Protein AF-A0AA40I912-F1 (afdb_monomer_lite)

InterPro domains:
  IPR032053 Small ribosomal subunit protein mS34 [PF16053] (61-210)
  IPR032053 Small ribosomal subunit protein mS34 [PTHR28589] (1-107)

pLDDT: mean 79.69, std 16.32, range [32.69, 94.44]

Sequence (242 aa):
MARKKVRPRLIAELARRVRAIRERRERPRDSQLYALDYETLTRPYSGRRLPMRAWADVRRESRLLQLLSRLPFFGLGRLVTRKSWLWQHDEPCYWRLTRVRPDYTAQVRVPVLTFPLPSSQGSTVSLTRGVNLDHGRAWGILTFKGKTESEAREIEHPMHHDWRLVPKHEEEAFTAFTPTPEDTLRSVPYPPLLRAMILAERQKNGDTSTEEPMLSLERVPIEPWDYPEKQEAKKRAKGTPV

Secondary structure (DSSP, 8-state):
----PPPP-HHHHHHHHHHHHHHHHSPPPHHHHT---TTT-EETTTTEEPPGGGHHHHHHSB-HHHHHTTSGGGGTT-EEEEHHHHHH-SS--EEEEEEEEE-GGG--------PPPPPS---------------EEEEEEEEETTEE-SS-EEPS-TTSTTEEEPPGGGHHHHH---PPP----EEEEPPHHHHHHHHHHHHHHT----PPPEEEE-------TTSPP-GGGSPPP-PPP-

Radius of gyration: 28.12 Å; chains: 1; bounding box: 66×38×108 Å

Organism: Cnephaeus nilssonii (NCBI:txid3371016)

Foldseek 3Di:
DDDDDDDDPVVVVVVVVVVVVCCVVVVDDQLLQLDADLVQCARQQFRDHDDPVQNVLSVPFAFQQLVQVVDVPSQQQFWKDFQVCVVVDPAQKTWHWHDWDFDLVNDDDDPPPPDDDDDDDDDPPPPPPPSRSRDGWTWTWIQDSLNTDPDIATDPDSSGRTMDTQDPVCPVVSNDDDDDPDPQWDFAADDPVVQVVVVVVCVVVVNPDPDGDTDTCRDPPPDPPPPDDHVVPDDDDPGDGD

Structure (mmCIF, N/CA/C/O backbone):
data_AF-A0AA40I912-F1
#
_entry.id   AF-A0AA40I912-F1
#
loop_
_atom_site.group_PDB
_atom_site.id
_atom_site.type_symbol
_atom_site.label_atom_id
_atom_site.label_alt_id
_atom_site.label_comp_id
_atom_site.label_asym_id
_atom_site.label_entity_id
_atom_site.label_seq_id
_atom_site.pdbx_PDB_ins_code
_atom_site.Cartn_x
_atom_site.Cartn_y
_atom_site.Cartn_z
_atom_site.occupancy
_atom_site.B_iso_or_equiv
_atom_site.auth_seq_id
_atom_site.auth_comp_id
_atom_site.auth_asym_id
_atom_site.auth_atom_id
_atom_site.pdbx_PDB_model_num
ATOM 1 N N . MET A 1 1 ? 42.089 7.113 32.205 1.00 44.94 1 MET A N 1
ATOM 2 C CA . MET A 1 1 ? 41.556 6.012 31.367 1.00 44.94 1 MET A CA 1
ATOM 3 C C . MET A 1 1 ? 42.015 6.208 29.924 1.00 44.94 1 MET A C 1
ATOM 5 O O . MET A 1 1 ? 41.541 7.120 29.258 1.00 44.94 1 MET A O 1
ATOM 9 N N . ALA A 1 2 ? 42.998 5.434 29.455 1.00 52.81 2 ALA A N 1
ATOM 10 C CA . ALA A 1 2 ? 43.582 5.610 28.123 1.00 52.81 2 ALA A CA 1
ATOM 11 C C . ALA A 1 2 ? 42.666 5.012 27.038 1.00 52.81 2 ALA A C 1
ATOM 13 O O . ALA A 1 2 ? 42.423 3.805 27.020 1.00 52.81 2 ALA A O 1
ATOM 14 N N . ARG A 1 3 ? 42.145 5.846 26.125 1.00 60.72 3 ARG A N 1
ATOM 15 C CA . ARG A 1 3 ? 41.373 5.380 24.960 1.00 60.72 3 ARG A CA 1
ATOM 16 C C . ARG A 1 3 ? 42.267 4.500 24.079 1.00 60.72 3 ARG A C 1
ATOM 18 O O . ARG A 1 3 ? 43.232 4.976 23.485 1.00 60.72 3 ARG A O 1
ATOM 25 N N . LYS A 1 4 ? 41.941 3.209 23.993 1.00 66.94 4 LYS A N 1
ATOM 26 C CA . LYS A 1 4 ? 42.635 2.220 23.156 1.00 66.94 4 LYS A CA 1
ATOM 27 C C . LYS A 1 4 ? 42.500 2.633 21.681 1.00 66.94 4 LYS A C 1
ATOM 29 O O . LYS A 1 4 ? 41.389 2.689 21.159 1.00 66.94 4 LYS A O 1
ATOM 34 N N . LYS A 1 5 ? 43.613 2.967 21.013 1.00 67.94 5 LYS A N 1
ATOM 35 C CA . LYS A 1 5 ? 43.608 3.382 19.597 1.00 67.94 5 LYS A CA 1
ATOM 36 C C . LYS A 1 5 ? 43.175 2.209 18.708 1.00 67.94 5 LYS A C 1
ATOM 38 O O . LYS A 1 5 ? 43.841 1.176 18.671 1.00 67.94 5 LYS A O 1
ATOM 43 N N . VAL A 1 6 ? 42.065 2.369 17.986 1.00 78.88 6 VAL A N 1
ATOM 44 C CA . VAL A 1 6 ? 41.575 1.386 17.007 1.00 78.88 6 VAL A CA 1
ATOM 45 C C . VAL A 1 6 ? 42.406 1.507 15.728 1.00 78.88 6 VAL A C 1
ATOM 47 O O . VAL A 1 6 ? 42.547 2.600 15.184 1.00 78.88 6 VAL A O 1
ATOM 50 N N . ARG A 1 7 ? 42.967 0.393 15.235 1.00 77.38 7 ARG A N 1
ATOM 51 C CA . ARG A 1 7 ? 43.700 0.378 13.957 1.00 77.38 7 ARG A CA 1
ATOM 52 C C . ARG A 1 7 ? 42.737 0.673 12.792 1.00 77.38 7 ARG A C 1
ATOM 54 O O . ARG A 1 7 ? 41.686 0.029 12.720 1.00 77.38 7 ARG A O 1
ATOM 61 N N . PRO A 1 8 ? 43.073 1.592 11.869 1.00 80.38 8 PRO A N 1
ATOM 62 C CA . PRO A 1 8 ? 42.206 1.915 10.741 1.00 80.38 8 PRO A CA 1
ATOM 63 C C . PRO A 1 8 ? 42.080 0.721 9.782 1.00 80.38 8 PRO A C 1
ATOM 65 O O . PRO A 1 8 ? 43.075 0.149 9.342 1.00 80.38 8 PRO A O 1
ATOM 68 N N . ARG A 1 9 ? 40.843 0.346 9.432 1.00 85.19 9 ARG A N 1
ATOM 69 C CA . ARG A 1 9 ? 40.540 -0.731 8.472 1.00 85.19 9 ARG A CA 1
ATOM 70 C C . ARG A 1 9 ? 40.291 -0.151 7.078 1.00 85.19 9 ARG A C 1
ATOM 72 O O . ARG A 1 9 ? 39.159 -0.124 6.602 1.00 85.19 9 ARG A O 1
ATOM 79 N N . LEU A 1 10 ? 41.355 0.306 6.420 1.00 91.06 10 LEU A N 1
ATOM 80 C CA . LEU A 1 10 ? 41.273 0.994 5.121 1.00 91.06 10 LEU A CA 1
ATOM 81 C C . LEU A 1 10 ? 40.587 0.149 4.031 1.00 91.06 10 LEU A C 1
ATOM 83 O O . LEU A 1 10 ? 39.733 0.651 3.303 1.00 91.06 10 LEU A O 1
ATOM 87 N N . ILE A 1 11 ? 40.882 -1.155 3.970 1.00 90.81 11 ILE A N 1
ATOM 88 C CA . ILE A 1 11 ? 40.268 -2.079 2.998 1.00 90.81 11 ILE A CA 1
ATOM 89 C C . ILE A 1 11 ? 38.757 -2.216 3.236 1.00 90.81 11 ILE A C 1
ATOM 91 O O . ILE A 1 11 ? 37.980 -2.260 2.283 1.00 90.81 11 ILE A O 1
ATOM 95 N N . ALA A 1 12 ? 38.314 -2.237 4.497 1.00 90.69 12 ALA A N 1
ATOM 96 C CA . ALA A 1 12 ? 36.893 -2.344 4.823 1.00 90.69 12 ALA A CA 1
ATOM 97 C C . ALA A 1 12 ? 36.114 -1.095 4.376 1.00 90.69 12 ALA A C 1
ATOM 99 O O . ALA A 1 12 ? 35.006 -1.217 3.850 1.00 90.69 12 ALA A O 1
ATOM 100 N N . GLU A 1 13 ? 36.708 0.090 4.538 1.00 91.38 13 GLU A N 1
ATOM 101 C CA . GLU A 1 13 ? 36.147 1.356 4.056 1.00 91.38 13 GLU A CA 1
ATOM 102 C C . GLU A 1 13 ? 36.073 1.395 2.524 1.00 91.38 13 GLU A C 1
ATOM 104 O O . GLU A 1 13 ? 35.025 1.727 1.961 1.00 91.38 13 GLU A O 1
ATOM 109 N N . LEU A 1 14 ? 37.142 0.975 1.839 1.00 94.00 14 LEU A N 1
ATOM 110 C CA . LEU A 1 14 ? 37.170 0.884 0.379 1.00 94.00 14 LEU A CA 1
ATOM 111 C C . LEU A 1 14 ? 36.098 -0.086 -0.140 1.00 94.00 14 LEU A C 1
ATOM 113 O O . LEU A 1 14 ? 35.293 0.281 -0.996 1.00 94.00 14 LEU A O 1
ATOM 117 N N . ALA A 1 15 ? 36.014 -1.291 0.429 1.00 92.88 15 ALA A N 1
ATOM 118 C CA . ALA A 1 15 ? 35.009 -2.284 0.059 1.00 92.88 15 ALA A CA 1
ATOM 119 C C . ALA A 1 15 ? 33.574 -1.805 0.337 1.00 92.88 15 ALA A C 1
ATOM 121 O O . ALA A 1 15 ? 32.648 -2.181 -0.383 1.00 92.88 15 ALA A O 1
ATOM 122 N N . ARG A 1 16 ? 33.351 -0.980 1.371 1.00 90.25 16 ARG A N 1
ATOM 123 C CA . ARG A 1 16 ? 32.040 -0.361 1.633 1.00 90.25 16 ARG A CA 1
ATOM 124 C C . ARG A 1 16 ? 31.674 0.637 0.532 1.00 90.25 16 ARG A C 1
ATOM 126 O O . ARG A 1 16 ? 30.566 0.567 0.005 1.00 90.25 16 ARG A O 1
ATOM 133 N N . ARG A 1 17 ? 32.608 1.513 0.143 1.00 92.38 17 ARG A N 1
ATOM 134 C CA . ARG A 1 17 ? 32.401 2.509 -0.926 1.00 92.38 17 ARG A CA 1
ATOM 135 C C . ARG A 1 17 ? 32.163 1.851 -2.283 1.00 92.38 17 ARG A C 1
ATOM 137 O O . ARG A 1 17 ? 31.206 2.203 -2.964 1.00 92.38 17 ARG A O 1
ATOM 144 N N . VAL A 1 18 ? 32.978 0.860 -2.650 1.00 92.19 18 VAL A N 1
ATOM 145 C CA . VAL A 1 18 ? 32.836 0.136 -3.924 1.00 92.19 18 VAL A CA 1
ATOM 146 C C . VAL A 1 18 ? 31.490 -0.585 -3.998 1.00 92.19 18 VAL A C 1
ATOM 148 O O . VAL A 1 18 ? 30.803 -0.472 -5.012 1.00 92.19 18 VAL A O 1
ATOM 151 N N . ARG A 1 19 ? 31.062 -1.262 -2.920 1.00 88.12 19 ARG A N 1
ATOM 152 C CA . ARG A 1 19 ? 29.736 -1.901 -2.862 1.00 88.12 19 ARG A CA 1
ATOM 153 C C . ARG A 1 19 ? 28.602 -0.894 -3.027 1.00 88.12 19 ARG A C 1
ATOM 155 O O . ARG A 1 19 ? 27.705 -1.151 -3.817 1.00 88.12 19 ARG A O 1
ATOM 162 N N . ALA A 1 20 ? 28.670 0.262 -2.365 1.00 87.88 20 ALA A N 1
ATOM 163 C CA . ALA A 1 20 ? 27.658 1.311 -2.511 1.00 87.88 20 ALA A CA 1
ATOM 164 C C . ALA A 1 20 ? 27.592 1.876 -3.945 1.00 87.88 20 ALA A C 1
ATOM 166 O O . ALA A 1 20 ? 26.507 2.134 -4.465 1.00 87.88 20 ALA A O 1
ATOM 167 N N . ILE A 1 21 ? 28.743 2.039 -4.610 1.00 89.81 21 ILE A N 1
ATOM 168 C CA . ILE A 1 21 ? 28.805 2.486 -6.010 1.00 89.81 21 ILE A CA 1
ATOM 169 C C . ILE A 1 21 ? 28.193 1.438 -6.943 1.00 89.81 21 ILE A C 1
ATOM 171 O O . ILE A 1 21 ? 27.374 1.798 -7.790 1.00 89.81 21 ILE A O 1
ATOM 175 N N . ARG A 1 22 ? 28.553 0.157 -6.781 1.00 86.00 22 ARG A N 1
ATOM 176 C CA . ARG A 1 22 ? 27.975 -0.942 -7.572 1.00 86.00 22 ARG A CA 1
ATOM 177 C C . ARG A 1 22 ? 26.473 -1.058 -7.341 1.00 86.00 22 ARG A C 1
ATOM 179 O O . ARG A 1 22 ? 25.727 -1.037 -8.305 1.00 86.00 22 ARG A O 1
ATOM 186 N N . GLU A 1 23 ? 26.017 -1.019 -6.091 1.00 85.75 23 GLU A N 1
ATOM 187 C CA . GLU A 1 23 ? 24.589 -1.059 -5.740 1.00 85.75 23 GLU A CA 1
ATOM 188 C C . GLU A 1 23 ? 23.799 0.112 -6.354 1.00 85.75 23 GLU A C 1
ATOM 190 O O . GLU A 1 23 ? 22.638 -0.050 -6.725 1.00 85.75 23 GLU A O 1
ATOM 195 N N . ARG A 1 24 ? 24.416 1.293 -6.512 1.00 82.81 24 ARG A N 1
ATOM 196 C CA . ARG A 1 24 ? 23.785 2.434 -7.196 1.00 82.81 24 ARG A CA 1
ATOM 197 C C . ARG A 1 24 ? 23.752 2.266 -8.717 1.00 82.81 24 ARG A C 1
ATOM 199 O O . ARG A 1 24 ? 22.761 2.658 -9.329 1.00 82.81 24 ARG A O 1
ATOM 206 N N . ARG A 1 25 ? 24.826 1.745 -9.321 1.00 83.31 25 ARG A N 1
ATOM 207 C CA . ARG A 1 25 ? 24.964 1.586 -10.781 1.00 83.31 25 ARG A CA 1
ATOM 208 C C . ARG A 1 25 ? 24.162 0.403 -11.318 1.00 83.31 25 ARG A C 1
ATOM 210 O O . ARG A 1 25 ? 23.436 0.555 -12.291 1.00 83.31 25 ARG A O 1
ATOM 217 N N . GLU A 1 26 ? 24.258 -0.736 -10.649 1.00 81.12 26 GLU A N 1
ATOM 218 C CA . GLU A 1 26 ? 23.622 -2.010 -11.004 1.00 81.12 26 GLU A CA 1
ATOM 219 C C . GLU A 1 26 ? 22.273 -2.180 -10.297 1.00 81.12 26 GLU A C 1
ATOM 221 O O . GLU A 1 26 ? 21.781 -3.294 -10.123 1.00 81.12 26 GLU A O 1
ATOM 226 N N . ARG A 1 27 ? 21.662 -1.075 -9.850 1.00 79.81 27 ARG A N 1
ATOM 227 C CA . ARG A 1 27 ? 20.381 -1.127 -9.153 1.00 79.81 27 ARG A CA 1
ATOM 228 C C . ARG A 1 27 ? 19.336 -1.773 -10.072 1.00 79.81 27 ARG A C 1
ATOM 230 O O . ARG A 1 27 ? 19.056 -1.196 -11.130 1.00 79.81 27 ARG A O 1
ATOM 237 N N . PRO A 1 28 ? 18.727 -2.904 -9.673 1.00 81.50 28 PRO A N 1
ATOM 238 C CA . PRO A 1 28 ? 17.716 -3.553 -10.493 1.00 81.50 28 PRO A CA 1
ATOM 239 C C . PRO A 1 28 ? 16.512 -2.624 -10.662 1.00 81.50 28 PRO A C 1
ATOM 241 O O . PRO A 1 28 ? 16.153 -1.866 -9.751 1.00 81.50 28 PRO A O 1
ATOM 244 N N . ARG A 1 29 ? 15.928 -2.643 -11.861 1.00 84.12 29 ARG A N 1
ATOM 245 C CA . ARG A 1 29 ? 14.762 -1.814 -12.210 1.00 84.12 29 ARG A CA 1
ATOM 246 C C . ARG A 1 29 ? 13.486 -2.417 -11.634 1.00 84.12 29 ARG A C 1
ATOM 248 O O . ARG A 1 29 ? 13.441 -3.627 -11.403 1.00 84.12 29 ARG A O 1
ATOM 255 N N . ASP A 1 30 ? 12.442 -1.605 -11.435 1.00 82.31 30 ASP A N 1
ATOM 256 C CA . ASP A 1 30 ? 11.197 -2.113 -10.847 1.00 82.31 30 ASP A CA 1
ATOM 257 C C . ASP A 1 30 ? 10.548 -3.141 -11.812 1.00 82.31 30 ASP A C 1
ATOM 259 O O . ASP A 1 30 ? 9.956 -4.117 -11.353 1.00 82.31 30 ASP A O 1
ATOM 263 N N . SER A 1 31 ? 10.792 -3.032 -13.130 1.00 82.56 31 SER A N 1
ATOM 264 C CA . SER A 1 31 ? 10.398 -4.047 -14.124 1.00 82.56 31 SER A CA 1
ATOM 265 C C . SER A 1 31 ? 11.098 -5.401 -13.974 1.00 82.56 31 SER A C 1
ATOM 267 O O . SER A 1 31 ? 10.478 -6.437 -14.178 1.00 82.56 31 SER A O 1
ATOM 269 N N . GLN A 1 32 ? 12.372 -5.424 -13.578 1.00 83.38 32 GLN A N 1
ATOM 270 C CA . GLN A 1 32 ? 13.110 -6.673 -13.352 1.00 83.38 32 GLN A CA 1
ATOM 271 C C . GLN A 1 32 ? 12.701 -7.313 -12.023 1.00 83.38 32 GLN A C 1
ATOM 273 O O . GLN A 1 32 ? 12.436 -8.510 -11.961 1.00 83.38 32 GLN A O 1
ATOM 278 N N . LEU A 1 33 ? 12.613 -6.502 -10.964 1.00 83.88 33 LEU A N 1
ATOM 279 C CA . LEU A 1 33 ? 12.247 -6.957 -9.621 1.00 83.88 33 LEU A CA 1
ATOM 280 C C . LEU A 1 33 ? 10.836 -7.538 -9.570 1.00 83.88 33 LEU A C 1
ATOM 282 O O . LEU A 1 33 ? 10.586 -8.531 -8.879 1.00 83.88 33 LEU A O 1
ATOM 286 N N . TYR A 1 34 ? 9.906 -6.884 -10.266 1.00 85.75 34 TYR A N 1
ATOM 287 C CA . TYR A 1 34 ? 8.492 -7.210 -10.188 1.00 85.75 34 TYR A CA 1
ATOM 288 C C . TYR A 1 34 ? 7.944 -7.942 -11.412 1.00 85.75 34 TYR A C 1
ATOM 290 O O . TYR A 1 34 ? 6.733 -8.166 -11.468 1.00 85.75 34 TYR A O 1
ATOM 298 N N . ALA A 1 35 ? 8.818 -8.380 -12.323 1.00 85.81 35 ALA A N 1
ATOM 299 C CA . ALA A 1 35 ? 8.471 -9.351 -13.349 1.00 85.81 35 ALA A CA 1
ATOM 300 C C . ALA A 1 35 ? 7.842 -10.599 -12.710 1.00 85.81 35 ALA A C 1
ATOM 302 O O . ALA A 1 35 ? 8.229 -11.030 -11.617 1.00 85.81 35 ALA A O 1
ATOM 303 N N . LEU A 1 36 ? 6.851 -11.159 -13.394 1.00 87.88 36 LEU A N 1
ATOM 304 C CA . LEU A 1 36 ? 6.094 -12.308 -12.928 1.00 87.88 36 LEU A CA 1
ATOM 305 C C . LEU A 1 36 ? 5.790 -13.211 -14.114 1.00 87.88 36 LEU A C 1
ATOM 307 O O . LEU A 1 36 ? 5.258 -12.734 -15.114 1.00 87.88 36 LEU A O 1
ATOM 311 N N . ASP A 1 37 ? 6.111 -14.490 -13.972 1.00 88.06 37 ASP A N 1
ATOM 312 C CA . ASP A 1 37 ? 5.629 -15.525 -14.873 1.00 88.0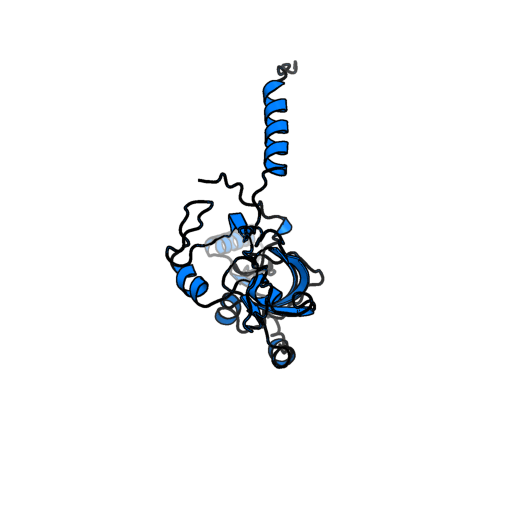6 37 ASP A CA 1
ATOM 313 C C . ASP A 1 37 ? 4.215 -15.945 -14.445 1.00 88.06 37 ASP A C 1
ATOM 315 O O . ASP A 1 37 ? 3.996 -16.357 -13.303 1.00 88.06 37 ASP A O 1
ATOM 319 N N . TYR A 1 38 ? 3.243 -15.796 -15.344 1.00 86.06 38 TYR A N 1
ATOM 320 C CA . TYR A 1 38 ? 1.829 -16.053 -15.065 1.00 86.06 38 TYR A CA 1
ATOM 321 C C . TYR A 1 38 ? 1.472 -17.546 -15.068 1.00 86.06 38 TYR A C 1
ATOM 323 O O . TYR A 1 38 ? 0.462 -17.925 -14.466 1.00 86.06 38 TYR A O 1
ATOM 331 N N . GLU A 1 39 ? 2.298 -18.395 -15.683 1.00 88.69 39 GLU A N 1
ATOM 332 C CA . GLU A 1 39 ? 2.092 -19.844 -15.693 1.00 88.69 39 GLU A CA 1
ATOM 333 C C . GLU A 1 39 ? 2.525 -20.451 -14.355 1.00 88.69 39 GLU A C 1
ATOM 335 O O . GLU A 1 39 ? 1.731 -21.086 -13.655 1.00 88.69 39 GLU A O 1
ATOM 340 N N . THR A 1 40 ? 3.770 -20.181 -13.951 1.00 88.06 40 THR A N 1
ATOM 341 C CA . THR A 1 40 ? 4.375 -20.754 -12.737 1.00 88.06 40 THR A CA 1
ATOM 342 C C . THR A 1 40 ? 4.123 -19.933 -11.466 1.00 88.06 40 THR A C 1
ATOM 344 O O . THR A 1 40 ? 4.311 -20.439 -10.350 1.00 88.06 40 THR A O 1
ATOM 347 N N . LEU A 1 41 ? 3.687 -18.673 -11.611 1.00 89.94 41 LEU A N 1
ATOM 348 C CA . LEU A 1 41 ? 3.531 -17.682 -10.535 1.00 89.94 41 LEU A CA 1
ATOM 349 C C . LEU A 1 41 ? 4.832 -17.465 -9.748 1.00 89.94 41 LEU A C 1
ATOM 351 O O . LEU A 1 41 ? 4.833 -17.268 -8.526 1.00 89.94 41 LEU A O 1
ATOM 355 N N . THR A 1 42 ? 5.953 -17.509 -10.472 1.00 89.31 42 THR A N 1
ATOM 356 C CA . THR A 1 42 ? 7.309 -17.281 -9.963 1.00 89.31 42 THR A CA 1
ATOM 357 C C . THR A 1 42 ? 7.838 -15.917 -10.400 1.00 89.31 42 THR A C 1
ATOM 359 O O . THR A 1 42 ? 7.551 -15.420 -11.491 1.00 89.31 42 THR A O 1
ATOM 362 N N . ARG A 1 43 ? 8.631 -15.283 -9.534 1.00 88.56 43 ARG A N 1
ATOM 363 C CA . ARG A 1 43 ? 9.392 -14.079 -9.881 1.00 88.56 43 ARG A CA 1
ATOM 364 C C . ARG A 1 43 ? 10.761 -14.505 -10.420 1.00 88.56 43 ARG A C 1
ATOM 366 O O . ARG A 1 43 ? 11.588 -14.908 -9.595 1.00 88.56 43 ARG A O 1
ATOM 373 N N . PRO A 1 44 ? 11.048 -14.362 -11.729 1.00 87.31 44 PRO A N 1
ATOM 374 C CA . PRO A 1 44 ? 12.270 -14.892 -12.340 1.00 87.31 44 PRO A CA 1
ATOM 375 C C . PRO A 1 44 ? 13.533 -14.320 -11.695 1.00 87.31 44 PRO A C 1
ATOM 377 O O . PRO A 1 44 ? 14.465 -15.053 -11.412 1.00 87.31 44 PRO A O 1
ATOM 380 N N . TYR A 1 45 ? 13.524 -13.034 -11.337 1.00 85.44 45 TYR A N 1
ATOM 381 C CA . TYR A 1 45 ? 14.671 -12.371 -10.714 1.00 85.44 45 TYR A CA 1
ATOM 382 C C . TYR A 1 45 ? 15.096 -12.963 -9.359 1.00 85.44 45 TYR A C 1
ATOM 384 O O . TYR A 1 45 ? 16.253 -12.858 -8.972 1.00 85.44 45 TYR A O 1
ATOM 392 N N . SER A 1 46 ? 14.156 -13.545 -8.609 1.00 85.44 46 SER A N 1
ATOM 393 C CA . SER A 1 46 ? 14.419 -14.072 -7.261 1.00 85.44 46 SER A CA 1
ATOM 394 C C . SER A 1 46 ? 14.259 -15.587 -7.152 1.00 85.44 46 SER A C 1
ATOM 396 O O . SER A 1 46 ? 14.515 -16.140 -6.085 1.00 85.44 46 SER A O 1
ATOM 398 N N . GLY A 1 47 ? 13.719 -16.236 -8.187 1.00 86.38 47 GLY A N 1
ATOM 399 C CA . GLY A 1 47 ? 13.255 -17.625 -8.147 1.00 86.38 47 GLY A CA 1
ATOM 400 C C . GLY A 1 47 ? 12.111 -17.903 -7.158 1.00 86.38 47 GLY A C 1
ATOM 401 O O . GLY A 1 47 ? 11.726 -19.055 -6.972 1.00 86.38 47 GLY A O 1
ATOM 402 N N . ARG A 1 48 ? 11.548 -16.886 -6.486 1.00 88.31 48 ARG A N 1
ATOM 403 C CA . ARG A 1 48 ? 10.522 -17.079 -5.447 1.00 88.31 48 ARG A CA 1
ATOM 404 C C . ARG A 1 48 ? 9.120 -17.165 -6.041 1.00 88.31 48 ARG A C 1
ATOM 406 O O . ARG A 1 48 ? 8.736 -16.340 -6.872 1.00 88.31 48 ARG A O 1
ATOM 413 N N . ARG A 1 49 ? 8.333 -18.121 -5.546 1.00 90.50 49 ARG A N 1
ATOM 414 C CA . ARG A 1 49 ? 6.900 -18.261 -5.848 1.00 90.50 49 ARG A CA 1
ATOM 415 C C . ARG A 1 49 ? 6.066 -17.278 -5.035 1.00 90.50 49 ARG A C 1
ATOM 417 O O . ARG A 1 49 ? 6.398 -16.973 -3.890 1.00 90.50 49 ARG A O 1
ATOM 424 N N . LEU A 1 50 ? 4.978 -16.792 -5.627 1.00 90.94 50 LEU A N 1
ATOM 425 C CA . LEU A 1 50 ? 3.992 -15.977 -4.920 1.00 90.94 50 LEU A CA 1
ATOM 426 C C . LEU A 1 50 ? 3.183 -16.818 -3.916 1.00 90.94 50 LEU A C 1
ATOM 428 O O . LEU A 1 50 ? 2.963 -18.007 -4.161 1.00 90.94 50 LEU A O 1
ATOM 432 N N . PRO A 1 51 ? 2.698 -16.220 -2.811 1.00 92.06 51 PRO A N 1
ATOM 433 C CA . PRO A 1 51 ? 1.833 -16.916 -1.863 1.00 92.06 51 PRO A CA 1
ATOM 434 C C . PRO A 1 51 ? 0.515 -17.328 -2.527 1.00 92.06 51 PRO A C 1
ATOM 436 O O . PRO A 1 51 ? -0.060 -16.553 -3.290 1.00 92.06 51 PRO A O 1
ATOM 439 N N . MET A 1 52 ? 0.008 -18.519 -2.188 1.00 89.25 52 MET A N 1
ATOM 440 C CA . MET A 1 52 ? -1.189 -19.110 -2.815 1.00 89.25 52 MET A CA 1
ATOM 441 C C . MET A 1 52 ? -2.417 -18.191 -2.780 1.00 89.25 52 MET A C 1
ATOM 443 O O . MET A 1 52 ? -3.158 -18.121 -3.756 1.00 89.25 52 MET A O 1
ATOM 447 N N . ARG A 1 53 ? -2.601 -17.423 -1.696 1.00 89.88 53 ARG A N 1
ATOM 448 C CA . ARG A 1 53 ? -3.720 -16.473 -1.559 1.00 89.88 53 ARG A CA 1
ATOM 449 C C . ARG A 1 53 ? -3.739 -15.398 -2.653 1.00 89.88 53 ARG A C 1
ATOM 451 O O . ARG A 1 53 ? -4.814 -14.979 -3.051 1.00 89.88 53 ARG A O 1
ATOM 458 N N . ALA A 1 54 ? -2.578 -14.999 -3.172 1.00 89.81 54 ALA A N 1
ATOM 459 C CA . ALA A 1 54 ? -2.476 -13.964 -4.201 1.00 89.81 54 ALA A CA 1
ATOM 460 C C . ALA A 1 54 ? -2.700 -14.497 -5.630 1.00 89.81 54 ALA A C 1
ATOM 462 O O . ALA A 1 54 ? -2.783 -13.712 -6.570 1.00 89.81 54 ALA A O 1
ATOM 463 N N . TRP A 1 55 ? -2.773 -15.817 -5.836 1.00 91.12 55 TRP A N 1
ATOM 464 C CA . TRP A 1 55 ? -2.816 -16.407 -7.181 1.00 91.12 55 TRP A CA 1
ATOM 465 C C . TRP A 1 55 ? -4.093 -16.057 -7.947 1.00 91.12 55 TRP A C 1
ATOM 467 O O . TRP A 1 55 ? -4.039 -15.811 -9.152 1.00 91.12 55 TRP A O 1
ATOM 477 N N . ALA A 1 56 ? -5.234 -16.026 -7.254 1.00 90.94 56 ALA A N 1
ATOM 478 C CA . ALA A 1 56 ? -6.514 -15.670 -7.858 1.00 90.94 56 ALA A CA 1
ATOM 479 C C . ALA A 1 56 ? -6.522 -14.211 -8.334 1.00 90.94 56 ALA A C 1
ATOM 481 O O . ALA A 1 56 ? -6.975 -13.927 -9.443 1.00 90.94 56 ALA A O 1
ATOM 482 N N . ASP A 1 57 ? -5.968 -13.312 -7.520 1.00 90.69 57 ASP A N 1
ATOM 483 C CA . ASP A 1 57 ? -5.927 -11.879 -7.806 1.00 90.69 57 ASP A CA 1
ATOM 484 C C . ASP A 1 57 ? -4.959 -11.571 -8.950 1.00 90.69 57 ASP A C 1
ATOM 486 O O . ASP A 1 57 ? -5.315 -10.856 -9.880 1.00 90.69 57 ASP A O 1
ATOM 490 N N . VAL A 1 58 ? -3.794 -12.227 -8.982 1.00 90.00 58 VAL A N 1
ATOM 491 C CA . VAL A 1 58 ? -2.816 -12.112 -10.081 1.00 90.00 58 VAL A CA 1
ATOM 492 C C . VAL A 1 58 ? -3.407 -12.425 -11.456 1.00 90.00 58 VAL A C 1
ATOM 494 O O . VAL A 1 58 ? -2.986 -11.838 -12.451 1.00 90.00 58 VAL A O 1
ATOM 497 N N . ARG A 1 59 ? -4.357 -13.361 -11.528 1.00 88.81 59 ARG A N 1
ATOM 498 C CA . ARG A 1 59 ? -4.965 -13.790 -12.795 1.00 88.81 59 ARG A CA 1
ATOM 499 C C . ARG A 1 59 ? -6.147 -12.925 -13.229 1.00 88.81 59 ARG A C 1
ATOM 501 O O . ARG A 1 59 ? -6.479 -12.935 -14.409 1.00 88.81 59 ARG A O 1
ATOM 508 N N . ARG A 1 60 ? -6.810 -12.240 -12.294 1.00 89.56 60 ARG A N 1
ATOM 509 C CA . ARG A 1 60 ? -8.065 -11.507 -12.546 1.00 89.56 60 ARG A CA 1
ATOM 510 C C . ARG A 1 60 ? -7.881 -9.997 -12.540 1.00 89.56 60 ARG A C 1
ATOM 512 O O . ARG A 1 60 ? -8.467 -9.305 -13.365 1.00 89.56 60 ARG A O 1
ATOM 519 N N . GLU A 1 61 ? -7.092 -9.496 -11.603 1.00 91.94 61 GLU A N 1
ATOM 520 C CA . GLU A 1 61 ? -6.906 -8.072 -11.367 1.00 91.94 61 GLU A CA 1
ATOM 521 C C . GLU A 1 61 ? -5.661 -7.550 -12.097 1.00 91.94 61 GLU A C 1
ATOM 523 O O . GLU A 1 61 ? -4.799 -8.302 -12.552 1.00 91.94 61 GLU A O 1
ATOM 528 N N . SER A 1 62 ? -5.558 -6.227 -12.218 1.00 90.12 62 SER A N 1
ATOM 529 C CA . SER A 1 62 ? -4.452 -5.560 -12.913 1.00 90.12 62 SER A CA 1
ATOM 530 C C . SER A 1 62 ? -3.522 -4.834 -11.944 1.00 90.12 62 SER A C 1
ATOM 532 O O . SER A 1 62 ? -3.890 -4.485 -10.820 1.00 90.12 62 SER A O 1
ATOM 534 N N . ARG A 1 63 ? -2.294 -4.573 -12.400 1.00 91.56 63 ARG A N 1
ATOM 535 C CA . ARG A 1 63 ? -1.371 -3.665 -11.705 1.00 91.56 63 ARG A CA 1
ATOM 536 C C . ARG A 1 63 ? -1.818 -2.220 -11.886 1.00 91.56 63 ARG A C 1
ATOM 538 O O . ARG A 1 63 ? -2.430 -1.884 -12.901 1.00 91.56 63 ARG A O 1
ATOM 545 N N . LEU A 1 64 ? -1.414 -1.341 -10.969 1.00 91.25 64 LEU A N 1
ATOM 546 C CA . LEU A 1 64 ? -1.782 0.074 -11.032 1.00 91.25 64 LEU A CA 1
ATOM 547 C C . LEU A 1 64 ? -1.347 0.706 -12.361 1.00 91.25 64 LEU A C 1
ATOM 549 O O . LEU A 1 64 ? -2.169 1.229 -13.105 1.00 91.25 64 LEU A O 1
ATOM 553 N N . LEU A 1 65 ? -0.062 0.610 -12.711 1.00 89.50 65 LEU A N 1
ATOM 554 C CA . LEU A 1 65 ? 0.456 1.278 -13.909 1.00 89.50 65 LEU A CA 1
ATOM 555 C C . LEU A 1 65 ? -0.006 0.628 -15.218 1.00 89.50 65 LEU A C 1
ATOM 557 O O . LEU A 1 65 ? -0.122 1.313 -16.231 1.00 89.50 65 LEU A O 1
ATOM 561 N N . GLN A 1 66 ? -0.369 -0.654 -15.196 1.00 88.62 66 GLN A N 1
ATOM 562 C CA . GLN A 1 66 ? -1.024 -1.302 -16.332 1.00 88.62 66 GLN A CA 1
ATOM 563 C C . GLN A 1 66 ? -2.399 -0.682 -16.638 1.00 88.62 66 GLN A C 1
ATOM 565 O O . GLN A 1 66 ? -2.774 -0.579 -17.803 1.00 88.62 66 GLN A O 1
ATOM 570 N N . LEU A 1 67 ? -3.137 -0.237 -15.615 1.00 89.88 67 LEU A N 1
ATOM 571 C CA . LEU A 1 67 ? -4.383 0.513 -15.801 1.00 89.88 67 LEU A CA 1
ATOM 572 C C . LEU A 1 67 ? -4.109 1.953 -16.251 1.00 89.88 67 LEU A C 1
ATOM 574 O O . LEU A 1 67 ? -4.750 2.442 -17.178 1.00 89.88 67 LEU A O 1
ATOM 578 N N . LEU A 1 68 ? -3.136 2.622 -15.627 1.00 89.06 68 LEU A N 1
ATOM 579 C CA . LEU A 1 68 ? -2.842 4.033 -15.896 1.00 89.06 68 LEU A CA 1
ATOM 580 C C . LEU A 1 68 ? -2.199 4.268 -17.266 1.00 89.06 68 LEU A C 1
ATOM 582 O O . LEU A 1 68 ? -2.490 5.274 -17.900 1.00 89.06 68 LEU A O 1
ATOM 586 N N . SER A 1 69 ? -1.371 3.344 -17.755 1.00 86.12 69 SER A N 1
ATOM 587 C CA . SER A 1 69 ? -0.726 3.429 -19.078 1.00 86.12 69 SER A CA 1
ATOM 588 C C . SER A 1 69 ? -1.712 3.468 -20.249 1.00 86.12 69 SER A C 1
ATOM 590 O O . SER A 1 69 ? -1.359 3.946 -21.323 1.00 86.12 69 SER A O 1
ATOM 592 N N . ARG A 1 70 ? -2.953 3.009 -20.047 1.00 87.94 70 ARG A N 1
ATOM 593 C CA . ARG A 1 70 ? -4.028 3.071 -21.051 1.00 87.94 70 ARG A CA 1
ATOM 594 C C . ARG A 1 70 ? -4.744 4.422 -21.077 1.00 87.94 70 ARG A C 1
ATOM 596 O O . ARG A 1 70 ? -5.532 4.673 -21.982 1.00 87.94 70 ARG A O 1
ATOM 603 N N . LEU A 1 71 ? -4.513 5.268 -20.075 1.00 87.56 71 LEU A N 1
ATOM 604 C CA . LEU A 1 71 ? -5.173 6.558 -19.926 1.00 87.56 71 LEU A CA 1
ATOM 605 C C . LEU A 1 71 ? -4.271 7.700 -20.407 1.00 87.56 71 LEU A C 1
ATOM 607 O O . LEU A 1 71 ? -3.049 7.647 -20.230 1.00 87.56 71 LEU A O 1
ATOM 611 N N . PRO A 1 72 ? -4.860 8.790 -20.930 1.00 87.00 72 PRO A N 1
ATOM 612 C CA . PRO A 1 72 ? -4.109 10.008 -21.189 1.00 87.00 72 PRO A CA 1
ATOM 613 C C . PRO A 1 72 ? -3.512 10.541 -19.880 1.00 87.00 72 PRO A C 1
ATOM 615 O O . PRO A 1 72 ? -4.145 10.489 -18.822 1.00 87.00 72 PRO A O 1
ATOM 618 N N . PHE A 1 73 ? -2.271 11.028 -19.953 1.00 84.06 73 PHE A N 1
ATOM 619 C CA . PHE A 1 73 ? -1.516 11.555 -18.810 1.00 84.06 73 PHE A CA 1
ATOM 620 C C . PHE A 1 73 ? -1.462 10.611 -17.599 1.00 84.06 73 PHE A C 1
ATOM 622 O O . PHE A 1 73 ? -1.446 11.076 -16.467 1.00 84.06 73 PHE A O 1
ATOM 629 N N . PHE A 1 74 ? -1.462 9.289 -17.806 1.00 84.38 74 PHE A N 1
ATOM 630 C CA . PHE A 1 74 ? -1.476 8.299 -16.721 1.00 84.38 74 PHE A CA 1
ATOM 631 C C . PHE A 1 74 ? -2.646 8.457 -15.734 1.00 84.38 74 PHE A C 1
ATOM 633 O O . PHE A 1 74 ? -2.537 8.054 -14.578 1.00 84.38 74 PHE A O 1
ATOM 640 N N . GLY A 1 75 ? -3.763 9.055 -16.164 1.00 85.69 75 GLY A N 1
ATOM 641 C CA . GLY A 1 75 ? -4.941 9.223 -15.315 1.00 85.69 75 GLY A CA 1
ATOM 642 C C . GLY A 1 75 ? -4.720 10.142 -14.110 1.00 85.69 75 GLY A C 1
ATOM 643 O O . GLY A 1 75 ? -5.302 9.901 -13.055 1.00 85.69 75 GLY A O 1
ATOM 644 N N . LEU A 1 76 ? -3.891 11.182 -14.235 1.00 90.62 76 LEU A N 1
ATOM 645 C CA . LEU A 1 76 ? -3.757 12.200 -13.186 1.00 90.62 76 LEU A CA 1
ATOM 646 C C . LEU A 1 76 ? -5.119 12.801 -12.807 1.00 90.62 76 LEU A C 1
ATOM 648 O O . LEU A 1 76 ? -5.966 13.049 -13.664 1.00 90.62 76 LEU A O 1
ATOM 652 N N . GLY A 1 77 ? -5.328 13.011 -11.509 1.00 88.69 77 GLY A N 1
ATOM 653 C CA . GLY A 1 77 ? -6.583 13.498 -10.935 1.00 88.69 77 GLY A CA 1
ATOM 654 C C . GLY A 1 77 ? -7.677 12.441 -10.787 1.00 88.69 77 GLY A C 1
ATOM 655 O O . GLY A 1 77 ? -8.692 12.732 -10.164 1.00 88.69 77 GLY A O 1
ATOM 656 N N . ARG A 1 78 ? -7.484 11.222 -11.307 1.00 91.31 78 ARG A N 1
ATOM 657 C CA . ARG A 1 78 ? -8.471 10.141 -11.199 1.00 91.31 78 ARG A CA 1
ATOM 658 C C . ARG A 1 78 ? -8.386 9.396 -9.873 1.00 91.31 78 ARG A C 1
ATOM 660 O O . ARG A 1 78 ? -7.338 9.392 -9.217 1.00 91.31 78 ARG A O 1
ATOM 667 N N . LEU A 1 79 ? -9.489 8.732 -9.530 1.00 93.00 79 LEU A N 1
ATOM 668 C CA . LEU A 1 79 ? -9.596 7.883 -8.351 1.00 93.00 79 LEU A CA 1
ATOM 669 C C . LEU A 1 79 ? -9.238 6.432 -8.687 1.00 93.00 79 LEU A C 1
ATOM 671 O O . LEU A 1 79 ? -9.770 5.829 -9.623 1.00 93.00 79 LEU A O 1
ATOM 675 N N . VAL A 1 80 ? -8.333 5.861 -7.899 1.00 93.50 80 VAL A N 1
ATOM 676 C CA . VAL A 1 80 ? -8.008 4.432 -7.941 1.00 93.50 80 VAL A CA 1
ATOM 677 C C . VAL A 1 80 ? -8.322 3.798 -6.598 1.00 93.50 80 VAL A C 1
ATOM 679 O O . VAL A 1 80 ? -8.017 4.354 -5.546 1.00 93.50 80 VAL A O 1
ATOM 682 N N . THR A 1 81 ? -8.926 2.620 -6.636 1.00 93.31 81 THR A N 1
ATOM 683 C CA . THR A 1 81 ? -9.269 1.832 -5.453 1.00 93.31 81 THR A CA 1
ATOM 684 C C . THR A 1 81 ? -8.625 0.450 -5.541 1.00 93.31 81 THR A C 1
ATOM 686 O O . THR A 1 81 ? -7.969 0.107 -6.532 1.00 93.31 81 THR A O 1
ATOM 689 N N . ARG A 1 82 ? -8.775 -0.341 -4.481 1.00 92.81 82 ARG A N 1
ATOM 690 C CA . ARG A 1 82 ? -8.252 -1.701 -4.383 1.00 92.81 82 ARG A CA 1
ATOM 691 C C . ARG A 1 82 ? -9.387 -2.682 -4.163 1.00 92.81 82 ARG A C 1
ATOM 693 O O . ARG A 1 82 ? -10.292 -2.402 -3.380 1.00 92.81 82 ARG A O 1
ATOM 700 N N . LYS A 1 83 ? -9.318 -3.852 -4.797 1.00 93.06 83 LYS A N 1
ATOM 701 C CA . LYS A 1 83 ? -10.286 -4.927 -4.560 1.00 93.06 83 LYS A CA 1
ATOM 702 C C . LYS A 1 83 ? -10.270 -5.326 -3.082 1.00 93.06 83 LYS A C 1
ATOM 704 O O . LYS A 1 83 ? -11.342 -5.466 -2.506 1.00 93.06 83 LYS A O 1
ATOM 709 N N . SER A 1 84 ? -9.099 -5.439 -2.455 1.00 90.19 84 SER A N 1
ATOM 710 C CA . SER A 1 84 ? -8.996 -5.774 -1.029 1.00 90.19 84 SER A CA 1
ATOM 711 C C . SER A 1 84 ? -9.782 -4.816 -0.133 1.00 90.19 84 SER A C 1
ATOM 713 O O . SER A 1 84 ? -10.384 -5.254 0.837 1.00 90.19 84 SER A O 1
ATOM 715 N N . TRP A 1 85 ? -9.802 -3.522 -0.460 1.00 90.62 85 TRP A N 1
ATOM 716 C CA . TRP A 1 85 ? -10.529 -2.526 0.325 1.00 90.62 85 TRP A CA 1
ATOM 717 C C . TRP A 1 85 ? -12.028 -2.599 0.108 1.00 90.62 85 TRP A C 1
ATOM 719 O O . TRP A 1 85 ? -12.760 -2.589 1.085 1.00 90.62 85 TRP A O 1
ATOM 729 N N . LEU A 1 86 ? -12.465 -2.772 -1.142 1.00 89.69 86 LEU A N 1
ATOM 730 C CA . LEU A 1 86 ? -13.883 -2.944 -1.472 1.00 89.69 86 LEU A CA 1
ATOM 731 C C . LEU A 1 86 ? -14.521 -4.157 -0.777 1.00 89.69 86 LEU A C 1
ATOM 733 O O . LEU A 1 86 ? -15.730 -4.199 -0.614 1.00 89.69 86 LEU A O 1
ATOM 737 N N . TRP A 1 87 ? -13.726 -5.172 -0.428 1.00 88.44 87 TRP A N 1
ATOM 738 C CA . TRP A 1 87 ? -14.208 -6.371 0.268 1.00 88.44 87 TRP A CA 1
ATOM 739 C C . TRP A 1 87 ? -14.146 -6.246 1.792 1.00 88.44 87 TRP A C 1
ATOM 741 O O . TRP A 1 87 ? -14.785 -7.028 2.488 1.00 88.44 87 TRP A O 1
ATOM 751 N N . GLN A 1 88 ? -13.328 -5.325 2.303 1.00 88.56 88 GLN A N 1
ATOM 752 C CA . GLN A 1 88 ? -13.018 -5.214 3.726 1.00 88.56 88 GLN A CA 1
ATOM 753 C C . GLN A 1 88 ? -13.765 -4.064 4.404 1.00 88.56 88 GLN A C 1
ATOM 755 O O . GLN A 1 88 ? -14.059 -4.163 5.596 1.00 88.56 88 GLN A O 1
ATOM 760 N N . HIS A 1 89 ? -14.034 -2.989 3.663 1.00 87.25 89 HIS A N 1
ATOM 761 C CA . HIS A 1 89 ? -14.636 -1.761 4.166 1.00 87.25 89 HIS A CA 1
ATOM 762 C C . HIS A 1 89 ? -15.794 -1.350 3.262 1.00 87.25 89 HIS A C 1
ATOM 764 O O . HIS A 1 89 ? -15.633 -1.280 2.044 1.00 87.25 89 HIS A O 1
ATOM 770 N N . ASP A 1 90 ? -16.932 -1.030 3.874 1.00 85.56 90 ASP A N 1
ATOM 771 C CA . ASP A 1 90 ? -18.075 -0.431 3.175 1.00 85.56 90 ASP A CA 1
ATOM 772 C C . ASP A 1 90 ? -17.834 1.061 2.895 1.00 85.56 90 ASP A C 1
ATOM 774 O O . ASP A 1 90 ? -18.428 1.651 1.994 1.00 85.56 90 ASP A O 1
ATOM 778 N N . GLU A 1 91 ? -16.942 1.687 3.670 1.00 88.75 91 GLU A N 1
ATOM 779 C CA . GLU A 1 91 ? -16.588 3.092 3.517 1.00 88.75 91 GLU A CA 1
ATOM 780 C C . GLU A 1 91 ? -15.637 3.308 2.325 1.00 88.75 91 GLU A C 1
ATOM 782 O O . GLU A 1 91 ? -14.735 2.493 2.080 1.00 88.75 91 GLU A O 1
ATOM 787 N N . PRO A 1 92 ? -15.740 4.442 1.608 1.00 90.69 92 PRO A N 1
ATOM 788 C CA . PRO A 1 92 ? -14.941 4.641 0.413 1.00 90.69 92 PRO A CA 1
ATOM 789 C C . PRO A 1 92 ? -13.461 4.816 0.748 1.00 90.69 92 PRO A C 1
ATOM 791 O O . PRO A 1 92 ? -13.051 5.692 1.519 1.00 90.69 92 PRO A O 1
ATOM 794 N N . CYS A 1 93 ? -12.659 3.955 0.124 1.00 91.81 93 CYS A N 1
ATOM 795 C CA . CYS A 1 93 ? -11.208 3.931 0.229 1.00 91.81 93 CYS A CA 1
ATOM 796 C C . CYS A 1 93 ? -10.596 4.054 -1.167 1.00 91.81 93 CYS A C 1
ATOM 798 O O . CYS A 1 93 ? -10.758 3.171 -2.019 1.00 91.81 93 CYS A O 1
ATOM 800 N N . TYR A 1 94 ? -9.890 5.151 -1.417 1.00 93.25 94 TYR A N 1
ATOM 801 C CA . TYR A 1 94 ? -9.309 5.436 -2.723 1.00 93.25 94 TYR A CA 1
ATOM 802 C C . TYR A 1 94 ? -8.101 6.363 -2.633 1.00 93.25 94 TYR A C 1
ATOM 804 O O . TYR A 1 94 ? -7.887 7.078 -1.657 1.00 93.25 94 TYR A O 1
ATOM 812 N N . TRP A 1 95 ? -7.318 6.370 -3.704 1.00 93.81 95 TRP A N 1
ATOM 813 C CA . TRP A 1 95 ? -6.255 7.336 -3.930 1.00 93.81 95 TRP A CA 1
ATOM 814 C C . TRP A 1 95 ? -6.638 8.284 -5.052 1.00 93.81 95 TRP A C 1
ATOM 816 O O . TRP A 1 95 ? -7.025 7.841 -6.135 1.00 93.81 95 TRP A O 1
ATOM 826 N N . ARG A 1 96 ? -6.437 9.582 -4.829 1.00 93.88 96 ARG A N 1
ATOM 827 C CA . ARG A 1 96 ? -6.485 10.594 -5.884 1.00 93.88 96 ARG A CA 1
ATOM 828 C C . ARG A 1 96 ? -5.090 10.817 -6.449 1.00 93.88 96 ARG A C 1
ATOM 830 O O . ARG A 1 96 ? -4.214 11.325 -5.751 1.00 93.88 96 ARG A O 1
ATOM 837 N N . LEU A 1 97 ? -4.878 10.444 -7.706 1.00 93.62 97 LEU A N 1
ATOM 838 C CA . LEU A 1 97 ? -3.556 10.478 -8.335 1.00 93.62 97 LEU A CA 1
ATOM 839 C C . LEU A 1 97 ? -3.060 11.912 -8.556 1.00 93.62 97 LEU A C 1
ATOM 841 O O . LEU A 1 97 ? -3.734 12.714 -9.198 1.00 93.62 97 LEU A O 1
ATOM 845 N N . THR A 1 98 ? -1.852 12.221 -8.083 1.00 93.12 98 THR A N 1
ATOM 846 C CA . THR A 1 98 ? -1.216 13.544 -8.247 1.00 93.12 98 THR A CA 1
ATOM 847 C C . THR A 1 98 ? 0.033 13.496 -9.112 1.00 93.12 98 THR A C 1
ATOM 849 O O . THR A 1 98 ? 0.324 14.446 -9.836 1.00 93.12 98 THR A O 1
ATOM 852 N N . ARG A 1 99 ? 0.778 12.388 -9.072 1.00 91.12 99 ARG A N 1
ATOM 853 C CA . ARG A 1 99 ? 1.990 12.202 -9.873 1.00 91.12 99 ARG A CA 1
ATOM 854 C C . ARG A 1 99 ? 2.161 10.739 -10.235 1.00 91.12 99 ARG A C 1
ATOM 856 O O . ARG A 1 99 ? 1.920 9.860 -9.417 1.00 91.12 99 ARG A O 1
ATOM 863 N N . VAL A 1 100 ? 2.669 10.475 -11.433 1.00 91.31 100 VAL A N 1
ATOM 864 C CA . VAL A 1 100 ? 3.065 9.130 -11.861 1.00 91.31 100 VAL A CA 1
ATOM 865 C C . VAL A 1 100 ? 4.458 9.208 -12.470 1.00 91.31 100 VAL A C 1
ATOM 867 O O . VAL A 1 100 ? 4.753 10.090 -13.274 1.00 91.31 100 VAL A O 1
ATOM 870 N N . ARG A 1 101 ? 5.342 8.303 -12.056 1.00 90.00 101 ARG A N 1
ATOM 871 C CA . ARG A 1 101 ? 6.675 8.114 -12.628 1.00 90.00 101 ARG A CA 1
ATOM 872 C C . ARG A 1 101 ? 6.766 6.684 -13.155 1.00 90.00 101 ARG A C 1
ATOM 874 O O . ARG A 1 101 ? 7.102 5.786 -12.378 1.00 90.00 101 ARG A O 1
ATOM 881 N N . PRO A 1 102 ? 6.456 6.462 -14.439 1.00 85.94 102 PRO A N 1
ATOM 882 C CA . PRO A 1 102 ? 6.552 5.142 -15.033 1.00 85.94 102 PRO A CA 1
ATOM 883 C C . PRO A 1 102 ? 8.019 4.738 -15.227 1.00 85.94 102 PRO A C 1
ATOM 885 O O . PRO A 1 102 ? 8.887 5.576 -15.494 1.00 85.94 102 PRO A O 1
ATOM 888 N N . ASP A 1 103 ? 8.288 3.442 -15.121 1.00 82.38 103 ASP A N 1
ATOM 889 C CA . ASP A 1 103 ? 9.579 2.865 -15.472 1.00 82.38 103 ASP A CA 1
ATOM 890 C C . ASP A 1 103 ? 9.601 2.602 -16.981 1.00 82.38 103 ASP A C 1
ATOM 892 O O . ASP A 1 103 ? 9.135 1.583 -17.484 1.00 82.38 103 ASP A O 1
ATOM 896 N N . TYR A 1 104 ? 10.192 3.534 -17.724 1.00 70.81 104 TYR A N 1
ATOM 897 C CA . TYR A 1 104 ? 10.349 3.459 -19.182 1.00 70.81 104 TYR A CA 1
ATOM 898 C C . TYR A 1 104 ? 11.248 2.301 -19.653 1.00 70.81 104 TYR A C 1
ATOM 900 O O . TYR A 1 104 ? 11.307 2.004 -20.841 1.00 70.81 104 TYR A O 1
ATOM 908 N N . THR A 1 105 ? 11.941 1.616 -18.739 1.00 67.31 105 THR A N 1
ATOM 909 C CA . THR A 1 105 ? 12.727 0.411 -19.045 1.00 67.31 105 THR A CA 1
ATOM 910 C C . THR A 1 105 ? 11.868 -0.842 -19.214 1.00 67.31 105 THR A C 1
ATOM 912 O O . THR A 1 105 ? 12.418 -1.910 -19.473 1.00 67.31 105 THR A O 1
ATOM 915 N N . ALA A 1 106 ? 10.544 -0.743 -19.048 1.00 56.22 106 ALA A N 1
ATOM 916 C CA . ALA A 1 106 ? 9.621 -1.866 -19.182 1.00 56.22 106 ALA A CA 1
ATOM 917 C C . ALA A 1 106 ? 9.593 -2.495 -20.594 1.00 56.22 106 ALA A C 1
ATOM 919 O O . ALA A 1 106 ? 9.111 -3.612 -20.732 1.00 56.22 106 ALA A O 1
ATOM 920 N N . GLN A 1 107 ? 10.216 -1.884 -21.615 1.00 50.06 107 GLN A N 1
ATOM 921 C CA . GLN A 1 107 ? 10.518 -2.541 -22.896 1.00 50.06 107 GLN A CA 1
ATOM 922 C C . GLN A 1 107 ? 11.666 -1.847 -23.653 1.00 50.06 107 GLN A C 1
ATOM 924 O O . GLN A 1 107 ? 11.458 -0.827 -24.298 1.00 50.06 107 GLN A O 1
ATOM 929 N N . VAL A 1 108 ? 12.867 -2.442 -23.653 1.00 39.06 108 VAL A N 1
ATOM 930 C CA . VAL A 1 108 ? 13.836 -2.308 -24.763 1.00 39.06 108 VAL A CA 1
ATOM 931 C C . VAL A 1 108 ? 14.545 -3.650 -24.963 1.00 39.06 108 VAL A C 1
ATOM 933 O O . VAL A 1 108 ? 15.666 -3.870 -24.514 1.00 39.06 108 VAL A O 1
ATOM 936 N N . ARG A 1 109 ? 13.864 -4.574 -25.639 1.00 34.66 109 ARG A N 1
ATOM 937 C CA . ARG A 1 109 ? 14.512 -5.593 -26.473 1.00 34.66 109 ARG A CA 1
ATOM 938 C C . ARG A 1 109 ? 13.546 -5.979 -27.588 1.00 34.66 109 ARG A C 1
ATOM 940 O O . ARG A 1 109 ? 13.035 -7.087 -27.639 1.00 34.66 109 ARG A O 1
ATOM 947 N N . VAL A 1 110 ? 13.260 -5.024 -28.470 1.00 35.59 110 VAL A N 1
ATOM 948 C CA . VAL A 1 110 ? 12.910 -5.409 -29.838 1.00 35.59 110 VAL A CA 1
ATOM 949 C C . VAL A 1 110 ? 14.196 -5.978 -30.441 1.00 35.59 110 VAL A C 1
ATOM 951 O O . VAL A 1 110 ? 15.206 -5.267 -30.424 1.00 35.59 110 VAL A O 1
ATOM 954 N N . PRO A 1 111 ? 14.233 -7.236 -30.920 1.00 36.00 111 PRO A N 1
ATOM 955 C CA . PRO A 1 111 ? 15.266 -7.600 -31.873 1.00 36.00 111 PRO A CA 1
ATOM 956 C C . PRO A 1 111 ? 15.152 -6.601 -33.024 1.00 36.00 111 PRO A C 1
ATOM 958 O O . PRO A 1 111 ? 14.049 -6.299 -33.483 1.00 36.00 111 PRO A O 1
ATOM 961 N N . VAL A 1 112 ? 16.282 -6.027 -33.427 1.00 34.12 112 VAL A N 1
ATOM 962 C CA . VAL A 1 112 ? 16.372 -5.274 -34.674 1.00 34.12 112 VAL A CA 1
ATOM 963 C C . VAL A 1 112 ? 15.903 -6.238 -35.759 1.00 34.12 112 VAL A C 1
ATOM 965 O O . VAL A 1 112 ? 16.621 -7.169 -36.111 1.00 34.12 112 VAL A O 1
ATOM 968 N N . LEU A 1 113 ? 14.657 -6.086 -36.207 1.00 39.06 113 LEU A N 1
ATOM 969 C CA . LEU A 1 113 ? 14.177 -6.758 -37.399 1.00 39.06 113 LEU A CA 1
ATOM 970 C C . LEU A 1 113 ? 14.959 -6.132 -38.546 1.00 39.06 113 LEU A C 1
ATOM 972 O O . LEU A 1 113 ? 14.689 -5.007 -38.964 1.00 39.06 113 LEU A O 1
ATOM 976 N N . THR A 1 114 ? 15.987 -6.841 -38.996 1.00 39.53 114 THR A N 1
ATOM 977 C CA . THR A 1 114 ? 16.609 -6.616 -40.292 1.00 39.53 114 THR A CA 1
ATOM 978 C C . THR A 1 114 ? 15.491 -6.722 -41.326 1.00 39.53 114 THR A C 1
ATOM 980 O O . THR A 1 114 ? 14.940 -7.800 -41.534 1.00 39.53 114 THR A O 1
ATOM 983 N N . PHE A 1 115 ? 15.085 -5.595 -41.905 1.00 38.66 115 PHE A N 1
ATOM 984 C CA . PHE A 1 115 ? 14.068 -5.563 -42.950 1.00 38.66 115 PHE A CA 1
ATOM 985 C C . PHE A 1 115 ? 14.651 -6.145 -44.247 1.00 38.66 115 PHE A C 1
ATOM 987 O O . PHE A 1 115 ? 15.642 -5.600 -44.740 1.00 38.66 115 PHE A O 1
ATOM 994 N N . PRO A 1 116 ? 14.059 -7.190 -44.853 1.00 42.56 116 PRO A N 1
ATOM 995 C CA . PRO A 1 116 ? 14.196 -7.399 -46.286 1.00 42.56 116 PRO A CA 1
ATOM 996 C C . PRO A 1 116 ? 13.322 -6.369 -47.027 1.00 42.56 116 PRO A C 1
ATOM 998 O O . PRO A 1 116 ? 12.228 -6.026 -46.577 1.00 42.56 116 PRO A O 1
ATOM 1001 N N . LEU A 1 117 ? 13.833 -5.847 -48.147 1.00 35.03 117 LEU A N 1
ATOM 1002 C CA . LEU A 1 117 ? 13.152 -4.878 -49.016 1.00 35.03 117 LEU A CA 1
ATOM 1003 C C . LEU A 1 117 ? 11.742 -5.368 -49.422 1.00 35.03 117 LEU A C 1
ATOM 1005 O O . LEU A 1 117 ? 11.601 -6.538 -49.786 1.00 35.03 117 LEU A O 1
ATOM 1009 N N . PRO A 1 118 ? 10.710 -4.503 -49.444 1.00 45.88 118 PRO A N 1
ATOM 1010 C CA . PRO A 1 118 ? 9.370 -4.918 -49.830 1.00 45.88 118 PRO A CA 1
ATOM 1011 C C . PRO A 1 118 ? 9.230 -4.952 -51.357 1.00 45.88 118 PRO A C 1
ATOM 1013 O O . PRO A 1 118 ? 9.337 -3.927 -52.027 1.00 45.88 118 PRO A O 1
ATOM 1016 N N . SER A 1 119 ? 8.929 -6.133 -51.898 1.00 44.47 119 SER A N 1
ATOM 1017 C CA . SER A 1 119 ? 8.213 -6.243 -53.172 1.00 44.47 119 SER A CA 1
ATOM 1018 C C . SER A 1 119 ? 6.714 -6.169 -52.895 1.00 44.47 119 SER A C 1
ATOM 1020 O O . SER A 1 119 ? 6.219 -6.731 -51.921 1.00 44.47 119 SER A O 1
ATOM 1022 N N . SER A 1 120 ? 6.028 -5.411 -53.743 1.00 50.59 120 SER A N 1
ATOM 1023 C CA . SER A 1 120 ? 4.606 -5.075 -53.728 1.00 50.59 120 SER A CA 1
ATOM 1024 C C . SER A 1 120 ? 3.673 -6.163 -53.181 1.00 50.59 120 SER A C 1
ATOM 1026 O O . SER A 1 120 ? 3.541 -7.219 -53.796 1.00 50.59 120 SER A O 1
ATOM 1028 N N . GLN A 1 121 ? 2.939 -5.854 -52.111 1.00 43.38 121 GLN A N 1
ATOM 1029 C CA . GLN A 1 121 ? 1.470 -5.867 -52.084 1.00 43.38 121 GLN A CA 1
ATOM 1030 C C . GLN A 1 121 ? 0.962 -5.389 -50.716 1.00 43.38 121 GLN A C 1
ATOM 1032 O O . GLN A 1 121 ? 1.584 -5.609 -49.680 1.00 43.38 121 GLN A O 1
ATOM 1037 N N . GLY A 1 122 ? -0.133 -4.630 -50.753 1.00 47.47 122 GLY A N 1
ATOM 1038 C CA . GLY A 1 122 ? -0.635 -3.828 -49.646 1.00 47.47 122 GLY A CA 1
ATOM 1039 C C . GLY A 1 122 ? -1.031 -4.651 -48.425 1.00 47.47 122 GLY A C 1
ATOM 1040 O O . GLY A 1 122 ? -1.871 -5.541 -48.485 1.00 47.47 122 GLY A O 1
ATOM 1041 N N . SER A 1 123 ? -0.454 -4.297 -47.285 1.00 33.53 123 SER A N 1
ATOM 1042 C CA . SER A 1 123 ? -0.981 -4.615 -45.963 1.00 33.53 123 SER A CA 1
ATOM 1043 C C . SER A 1 123 ? -0.589 -3.459 -45.056 1.00 33.53 123 SER A C 1
ATOM 1045 O O . SER A 1 123 ? 0.578 -3.298 -44.701 1.00 33.53 123 SER A O 1
ATOM 1047 N N . THR A 1 124 ? -1.553 -2.598 -44.739 1.00 36.47 124 THR A N 1
ATOM 1048 C CA . THR A 1 124 ? -1.371 -1.501 -43.787 1.00 36.47 124 THR A CA 1
ATOM 1049 C C . THR A 1 124 ? -1.175 -2.107 -42.400 1.00 36.47 124 THR A C 1
ATOM 1051 O O . THR A 1 124 ? -2.134 -2.375 -41.684 1.00 36.47 124 THR A O 1
ATOM 1054 N N . VAL A 1 125 ? 0.077 -2.363 -42.022 1.00 36.75 125 VAL A N 1
ATOM 1055 C CA . VAL A 1 125 ? 0.432 -2.755 -40.656 1.00 36.75 125 VAL A CA 1
ATOM 1056 C C . VAL A 1 125 ? 0.368 -1.498 -39.796 1.00 36.75 125 VAL A C 1
ATOM 1058 O O . VAL A 1 125 ? 1.311 -0.709 -39.736 1.00 36.75 125 VAL A O 1
ATOM 1061 N N . SER A 1 126 ? -0.765 -1.280 -39.134 1.00 32.69 126 SER A N 1
ATOM 1062 C CA . SER A 1 126 ? -0.882 -0.287 -38.071 1.00 32.69 126 SER A CA 1
ATOM 1063 C C . SER A 1 126 ? 0.025 -0.695 -36.906 1.00 32.69 126 SER A C 1
ATOM 1065 O O . SER A 1 126 ? -0.329 -1.533 -36.080 1.00 32.69 126 SER A O 1
ATOM 1067 N N . LEU A 1 127 ? 1.218 -0.101 -36.852 1.00 36.25 127 LEU A N 1
ATOM 1068 C CA . LEU A 1 127 ? 2.135 -0.160 -35.715 1.00 36.25 127 LEU A CA 1
ATOM 1069 C C . LEU A 1 127 ? 1.517 0.571 -34.514 1.00 36.25 127 LEU A C 1
ATOM 1071 O O . LEU A 1 127 ? 1.859 1.716 -34.218 1.00 36.25 127 LEU A O 1
ATOM 1075 N N . THR A 1 128 ? 0.636 -0.085 -33.763 1.00 36.56 128 THR A N 1
ATOM 1076 C CA . THR A 1 128 ? 0.397 0.323 -32.376 1.00 36.56 128 THR A CA 1
ATOM 1077 C C . THR A 1 128 ? 1.643 -0.034 -31.573 1.00 36.56 128 THR A C 1
ATOM 1079 O O . THR A 1 128 ? 1.823 -1.171 -31.138 1.00 36.56 128 THR A O 1
ATOM 1082 N N . ARG A 1 129 ? 2.540 0.947 -31.422 1.00 38.06 129 ARG A N 1
ATOM 1083 C CA . ARG A 1 129 ? 3.685 0.945 -30.497 1.00 38.06 129 ARG A CA 1
ATOM 1084 C C . ARG A 1 129 ? 3.180 0.760 -29.058 1.00 38.06 129 ARG A C 1
ATOM 1086 O O . ARG A 1 129 ? 3.017 1.721 -28.315 1.00 38.06 129 ARG A O 1
ATOM 1093 N N . GLY A 1 130 ? 2.910 -0.478 -28.664 1.00 40.47 130 GLY A N 1
ATOM 1094 C CA . GLY A 1 130 ? 2.568 -0.829 -27.292 1.00 40.47 130 GLY A CA 1
ATOM 1095 C C . GLY A 1 130 ? 3.831 -0.931 -26.451 1.00 40.47 130 GLY A C 1
ATOM 1096 O O . GLY A 1 130 ? 4.308 -2.035 -26.226 1.00 40.47 130 GLY A O 1
ATOM 1097 N N . VAL A 1 131 ? 4.384 0.206 -26.015 1.00 51.84 131 VAL A N 1
ATOM 1098 C CA . VAL A 1 131 ? 5.324 0.198 -24.887 1.00 51.84 131 VAL A CA 1
ATOM 1099 C C . VAL A 1 131 ? 4.489 -0.137 -23.654 1.00 51.84 131 VAL A C 1
ATOM 1101 O O . VAL A 1 131 ? 3.712 0.696 -23.195 1.00 51.84 131 VAL A O 1
ATOM 1104 N N . ASN A 1 132 ? 4.585 -1.359 -23.137 1.00 64.50 132 ASN A N 1
ATOM 1105 C CA . ASN A 1 132 ? 3.875 -1.726 -21.914 1.00 64.50 132 ASN A CA 1
ATOM 1106 C C . ASN A 1 132 ? 4.598 -1.079 -20.725 1.00 64.50 132 ASN A C 1
ATOM 1108 O O . ASN A 1 132 ? 5.562 -1.630 -20.211 1.00 64.50 132 ASN A O 1
ATOM 1112 N N . LEU A 1 133 ? 4.164 0.117 -20.311 1.00 77.12 133 LEU A N 1
ATOM 1113 C CA . LEU A 1 133 ? 4.634 0.793 -19.092 1.00 77.12 133 LEU A CA 1
ATOM 1114 C C . LEU A 1 133 ? 3.876 0.255 -17.870 1.00 77.12 133 LEU A C 1
ATOM 1116 O O . LEU A 1 133 ? 3.117 0.965 -17.215 1.00 77.12 133 LEU A O 1
ATOM 1120 N N . ASP A 1 134 ? 4.046 -1.032 -17.595 1.00 81.25 134 ASP A N 1
ATOM 1121 C CA . ASP A 1 134 ? 3.339 -1.782 -16.553 1.00 81.25 134 ASP A CA 1
ATOM 1122 C C . ASP A 1 134 ? 3.969 -1.653 -15.153 1.00 81.25 134 ASP A C 1
ATOM 1124 O O . ASP A 1 134 ? 3.370 -2.069 -14.156 1.00 81.25 134 ASP A O 1
ATOM 1128 N N . HIS A 1 135 ? 5.151 -1.036 -15.064 1.00 85.69 135 HIS A N 1
ATOM 1129 C CA . HIS A 1 135 ? 5.913 -0.829 -13.834 1.00 85.69 135 HIS A CA 1
ATOM 1130 C C . HIS A 1 135 ? 6.277 0.637 -13.609 1.00 85.69 135 HIS A C 1
ATOM 1132 O O . HIS A 1 135 ? 6.389 1.425 -14.549 1.00 85.69 135 HIS A O 1
ATOM 1138 N N . GLY A 1 136 ? 6.469 1.010 -12.341 1.00 87.12 136 GLY A N 1
ATOM 1139 C CA . GLY A 1 136 ? 6.827 2.363 -11.921 1.00 87.12 136 GLY A CA 1
AT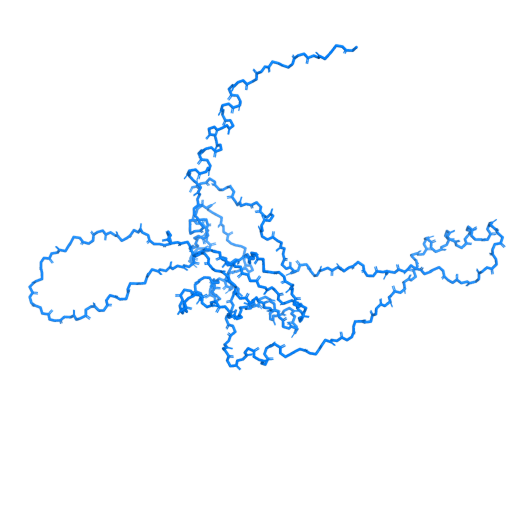OM 1140 C C . GLY A 1 136 ? 6.155 2.746 -10.608 1.00 87.12 136 GLY A C 1
ATOM 1141 O O . GLY A 1 136 ? 5.803 1.886 -9.798 1.00 87.12 136 GLY A O 1
ATOM 1142 N N . ARG A 1 137 ? 6.007 4.053 -10.382 1.00 90.25 137 ARG A N 1
ATOM 1143 C CA . ARG A 1 137 ? 5.515 4.622 -9.120 1.00 90.25 137 ARG A CA 1
ATOM 1144 C C . ARG A 1 137 ? 4.436 5.642 -9.329 1.00 90.25 137 ARG A C 1
ATOM 1146 O O . ARG A 1 137 ? 4.413 6.324 -10.350 1.00 90.25 137 ARG A O 1
ATOM 1153 N N . ALA A 1 138 ? 3.611 5.785 -8.310 1.00 91.50 138 ALA A N 1
ATOM 1154 C CA . ALA A 1 138 ? 2.562 6.774 -8.260 1.00 91.50 138 ALA A CA 1
ATOM 1155 C C . ALA A 1 138 ? 2.567 7.468 -6.898 1.00 91.50 138 ALA A C 1
ATOM 1157 O O . ALA A 1 138 ? 2.993 6.898 -5.896 1.00 91.50 138 ALA A O 1
ATOM 1158 N N . TRP A 1 139 ? 2.092 8.703 -6.891 1.00 93.62 139 TRP A N 1
ATOM 1159 C CA . TRP A 1 139 ? 1.806 9.493 -5.707 1.00 93.62 139 TRP A CA 1
ATOM 1160 C C . TRP A 1 139 ? 0.353 9.930 -5.781 1.00 93.62 139 TRP A C 1
ATOM 1162 O O . TRP A 1 139 ? -0.185 10.165 -6.872 1.00 93.62 139 TRP A O 1
ATOM 1172 N N . GLY A 1 140 ? -0.269 10.053 -4.620 1.00 93.94 140 GLY A N 1
ATOM 1173 C CA . GLY A 1 140 ? -1.645 10.491 -4.525 1.00 93.94 140 GLY A CA 1
ATOM 1174 C C . GLY A 1 140 ? -2.019 10.927 -3.123 1.00 93.94 140 GLY A C 1
ATOM 1175 O O . GLY A 1 140 ? -1.259 10.742 -2.176 1.00 93.94 140 GLY A O 1
ATOM 1176 N N . ILE A 1 141 ? -3.201 11.518 -3.018 1.00 93.44 141 ILE A N 1
ATOM 1177 C CA . ILE A 1 141 ? -3.844 11.828 -1.742 1.00 93.44 141 ILE A CA 1
ATOM 1178 C C . ILE A 1 141 ? -4.706 10.623 -1.373 1.00 93.44 141 ILE A C 1
ATOM 1180 O O . ILE A 1 141 ? -5.494 10.169 -2.208 1.00 93.44 141 ILE A O 1
ATOM 1184 N N . LEU A 1 142 ? -4.528 10.088 -0.168 1.00 93.31 142 LEU A N 1
ATOM 1185 C CA . LEU A 1 142 ? -5.332 8.979 0.333 1.00 93.31 142 LEU A CA 1
ATOM 118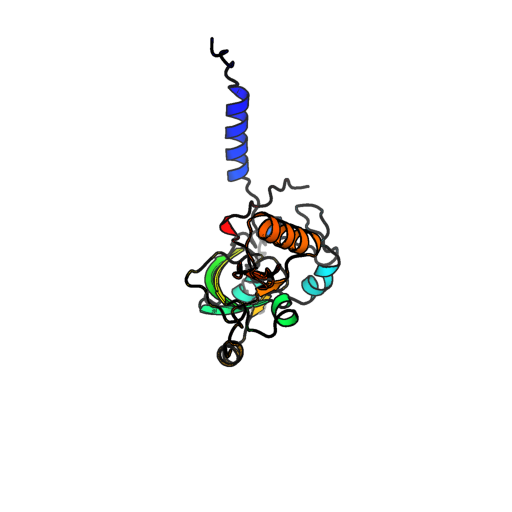6 C C . LEU A 1 142 ? -6.611 9.513 0.972 1.00 93.31 142 LEU A C 1
ATOM 1188 O O . LEU A 1 142 ? -6.574 10.409 1.816 1.00 93.31 142 LEU A O 1
ATOM 1192 N N . THR A 1 143 ? -7.729 8.908 0.597 1.00 91.88 143 THR A N 1
ATOM 1193 C CA . THR A 1 143 ? -8.967 8.959 1.362 1.00 91.88 143 THR A CA 1
ATOM 1194 C C . THR A 1 143 ? -9.231 7.552 1.873 1.00 91.88 143 THR A C 1
ATOM 1196 O O . THR A 1 143 ? -9.459 6.639 1.079 1.00 91.88 143 THR A O 1
ATOM 1199 N N . PHE A 1 144 ? -9.147 7.357 3.187 1.00 90.06 144 PHE A N 1
ATOM 1200 C CA . PHE A 1 144 ? -9.360 6.061 3.827 1.00 90.06 144 PHE A CA 1
ATOM 1201 C C . PHE A 1 144 ? -10.543 6.151 4.783 1.00 90.06 144 PHE A C 1
ATOM 1203 O O . PHE A 1 144 ? -10.552 6.989 5.685 1.00 90.06 144 PHE A O 1
ATOM 1210 N N . LYS A 1 145 ? -11.552 5.303 4.570 1.00 86.56 145 LYS A N 1
ATOM 1211 C CA . LYS A 1 145 ? -12.821 5.323 5.310 1.00 86.56 145 LYS A CA 1
ATOM 1212 C C . LYS A 1 145 ? -13.461 6.716 5.366 1.00 86.56 145 LYS A C 1
ATOM 1214 O O . LYS A 1 145 ? -13.836 7.203 6.429 1.00 86.56 145 LYS A O 1
ATOM 1219 N N . GLY A 1 146 ? -13.474 7.412 4.228 1.00 84.62 146 GLY A N 1
ATOM 1220 C CA . GLY A 1 146 ? -13.981 8.786 4.124 1.00 84.62 146 GLY A CA 1
ATOM 1221 C C . GLY A 1 146 ? -13.100 9.878 4.752 1.00 84.62 146 GLY A C 1
ATOM 1222 O O . GLY A 1 146 ? -13.342 11.061 4.512 1.00 84.62 146 GLY A O 1
ATOM 1223 N N . LYS A 1 147 ? -12.038 9.537 5.496 1.00 86.81 147 LYS A N 1
ATOM 1224 C CA . LYS A 1 147 ? -11.070 10.516 6.012 1.00 86.81 147 LYS A CA 1
ATOM 1225 C C . LYS A 1 147 ? -10.038 10.822 4.938 1.00 86.81 147 LYS A C 1
ATOM 1227 O O . LYS A 1 147 ? -9.260 9.953 4.547 1.00 86.81 147 LYS A O 1
ATOM 1232 N N . THR A 1 148 ? -10.056 12.056 4.446 1.00 90.19 148 THR A N 1
ATOM 1233 C CA . THR A 1 148 ? -9.120 12.520 3.418 1.00 90.19 148 THR A CA 1
ATOM 1234 C C . THR A 1 148 ? -7.891 13.139 4.059 1.00 90.19 148 THR A C 1
ATOM 1236 O O . THR A 1 148 ? -7.992 13.912 5.009 1.00 90.19 148 THR A O 1
ATOM 1239 N N . GLU A 1 149 ? -6.728 12.807 3.520 1.00 88.81 149 GLU A N 1
ATOM 1240 C CA . GLU A 1 149 ? -5.456 13.358 3.969 1.00 88.81 149 GLU A CA 1
ATOM 1241 C C . GLU A 1 149 ? -5.140 14.707 3.335 1.00 88.81 149 GLU A C 1
ATOM 1243 O O . GLU A 1 149 ? -5.569 15.013 2.224 1.00 88.81 149 GLU A O 1
ATOM 1248 N N . SER A 1 150 ? -4.350 15.516 4.041 1.00 87.06 150 SER A N 1
ATOM 1249 C CA . SER A 1 150 ? -3.927 16.835 3.566 1.00 87.06 150 SER A CA 1
ATOM 1250 C C . SER A 1 150 ? -2.833 16.761 2.500 1.00 87.06 150 SER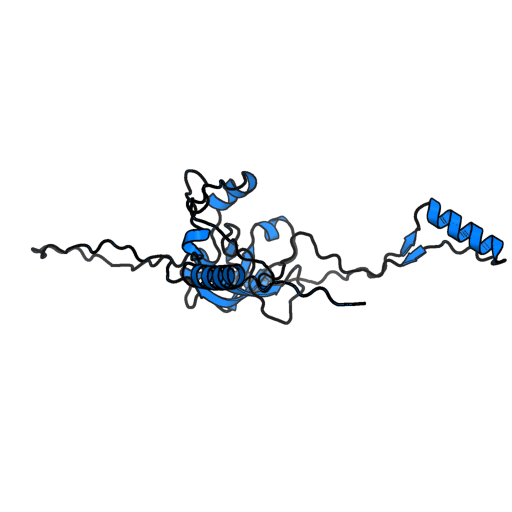 A C 1
ATOM 1252 O O . SER A 1 150 ? -2.810 17.575 1.579 1.00 87.06 150 SER A O 1
ATOM 1254 N N . GLU A 1 151 ? -1.920 15.796 2.616 1.00 90.44 151 GLU A N 1
ATOM 1255 C CA . GLU A 1 151 ? -0.717 15.718 1.791 1.00 90.44 151 GLU A CA 1
ATOM 1256 C C . GLU A 1 151 ? -0.736 14.516 0.848 1.00 90.44 151 GLU A C 1
ATOM 1258 O O . GLU A 1 151 ? -1.218 13.430 1.169 1.00 90.44 151 GLU A O 1
ATOM 1263 N N . ALA A 1 152 ? -0.164 14.709 -0.341 1.00 90.44 152 ALA A N 1
ATOM 1264 C CA . ALA A 1 152 ? 0.057 13.612 -1.267 1.00 90.44 152 ALA A CA 1
ATOM 1265 C C . ALA A 1 152 ? 1.298 12.812 -0.853 1.00 90.44 152 ALA A C 1
ATOM 1267 O O . ALA A 1 152 ? 2.378 13.380 -0.693 1.00 90.44 152 ALA A O 1
ATOM 1268 N N . ARG A 1 153 ? 1.166 11.486 -0.768 1.00 91.00 153 ARG A N 1
ATOM 1269 C CA . ARG A 1 153 ? 2.261 10.558 -0.443 1.00 91.00 153 ARG A CA 1
ATOM 1270 C C . ARG A 1 153 ? 2.472 9.507 -1.534 1.00 91.00 153 ARG A C 1
ATOM 1272 O O . ARG A 1 153 ? 1.629 9.328 -2.417 1.00 91.00 153 ARG A O 1
ATOM 1279 N N . GLU A 1 154 ? 3.630 8.841 -1.514 1.00 91.81 154 GLU A N 1
ATOM 1280 C CA . GLU A 1 154 ? 3.923 7.728 -2.431 1.00 91.81 154 GLU A CA 1
ATOM 1281 C C . GLU A 1 154 ? 2.962 6.560 -2.171 1.00 91.81 154 GLU A C 1
ATOM 1283 O O . GLU A 1 154 ? 2.811 6.101 -1.038 1.00 91.81 154 GLU A O 1
ATOM 1288 N N . ILE A 1 155 ? 2.323 6.079 -3.238 1.00 92.00 155 ILE A N 1
ATOM 1289 C CA . ILE A 1 155 ? 1.371 4.973 -3.179 1.00 92.00 155 ILE A CA 1
ATOM 1290 C C . ILE A 1 155 ? 2.145 3.672 -2.980 1.00 92.00 155 ILE A C 1
ATOM 1292 O O . ILE A 1 155 ? 3.034 3.324 -3.764 1.00 92.00 155 ILE A O 1
ATOM 1296 N N . GLU A 1 156 ? 1.783 2.932 -1.937 1.00 87.50 156 GLU A N 1
ATOM 1297 C CA . GLU A 1 156 ? 2.366 1.624 -1.666 1.00 87.50 156 GLU A CA 1
ATOM 1298 C C . GLU A 1 156 ? 1.885 0.572 -2.668 1.00 87.50 156 GLU A C 1
ATOM 1300 O O . GLU A 1 156 ? 0.798 0.664 -3.228 1.00 87.50 156 GLU A O 1
ATOM 1305 N N . HIS A 1 157 ? 2.664 -0.496 -2.844 1.00 86.00 157 HIS A N 1
ATOM 1306 C CA . HIS A 1 157 ? 2.213 -1.694 -3.559 1.00 86.00 157 HIS A CA 1
ATOM 1307 C C . HIS A 1 157 ? 1.676 -1.494 -5.008 1.00 86.00 157 HIS A C 1
ATOM 1309 O O . HIS A 1 157 ? 0.809 -2.267 -5.428 1.00 86.00 157 HIS A O 1
ATOM 1315 N N . PRO A 1 158 ? 2.212 -0.577 -5.851 1.00 87.50 158 PRO A N 1
ATOM 1316 C CA . PRO A 1 158 ? 1.707 -0.366 -7.220 1.00 87.50 158 PRO A CA 1
ATOM 1317 C C . PRO A 1 158 ? 1.854 -1.607 -8.122 1.00 87.50 158 PRO A C 1
ATOM 1319 O O . PRO A 1 158 ? 1.166 -1.745 -9.132 1.00 87.50 158 PRO A O 1
ATOM 1322 N N . MET A 1 159 ? 2.755 -2.519 -7.745 1.00 87.44 159 MET A N 1
ATOM 1323 C CA . MET A 1 159 ? 3.035 -3.785 -8.420 1.00 87.44 159 MET A CA 1
ATOM 1324 C C . MET A 1 159 ? 2.075 -4.932 -8.068 1.00 87.44 159 MET A C 1
ATOM 1326 O O . MET A 1 159 ? 2.213 -6.006 -8.650 1.00 87.44 159 MET A O 1
ATOM 1330 N N . HIS A 1 160 ? 1.171 -4.757 -7.099 1.00 89.38 160 HIS A N 1
ATOM 1331 C CA . HIS A 1 160 ? 0.188 -5.789 -6.754 1.00 89.38 160 HIS A CA 1
ATOM 1332 C C . HIS A 1 160 ? -0.927 -5.849 -7.797 1.00 89.38 160 HIS A C 1
ATOM 1334 O O . HIS A 1 160 ? -1.303 -4.831 -8.370 1.00 89.38 160 HIS A O 1
ATOM 1340 N N . HIS A 1 161 ? -1.465 -7.041 -8.031 1.00 89.94 161 HIS A N 1
ATOM 1341 C CA . HIS A 1 161 ? -2.646 -7.255 -8.864 1.00 89.94 161 HIS A CA 1
ATOM 1342 C C . HIS A 1 161 ? -3.888 -7.139 -7.987 1.00 89.94 161 HIS A C 1
ATOM 1344 O O . HIS A 1 161 ? -4.458 -8.135 -7.577 1.00 89.94 161 HIS A O 1
ATOM 1350 N N . ASP A 1 162 ? -4.231 -5.918 -7.604 1.00 93.19 162 ASP A N 1
ATOM 1351 C CA . ASP A 1 162 ? -5.341 -5.628 -6.682 1.00 93.19 162 ASP A CA 1
ATOM 1352 C C . ASP A 1 162 ? -6.003 -4.282 -7.021 1.00 93.19 162 ASP A C 1
ATOM 1354 O O . ASP A 1 162 ? -6.952 -3.852 -6.376 1.00 93.19 162 ASP A O 1
ATOM 1358 N N . TRP A 1 163 ? -5.496 -3.578 -8.036 1.00 93.81 163 TRP A N 1
ATOM 1359 C CA . TRP A 1 163 ? -5.920 -2.221 -8.348 1.00 93.81 163 TRP A CA 1
ATOM 1360 C C . TRP A 1 163 ? -7.109 -2.217 -9.296 1.00 93.81 163 TRP A C 1
ATOM 1362 O O . TRP A 1 163 ? -7.157 -2.975 -10.266 1.00 93.81 163 TRP A O 1
ATOM 1372 N N . ARG A 1 164 ? -8.034 -1.293 -9.041 1.00 92.88 164 ARG A N 1
ATOM 1373 C CA . ARG A 1 164 ? -9.182 -0.994 -9.893 1.00 92.88 164 ARG A CA 1
ATOM 1374 C C . ARG A 1 164 ? -9.310 0.511 -10.079 1.00 92.88 164 ARG A C 1
ATOM 1376 O O . ARG A 1 164 ? -9.016 1.304 -9.187 1.00 92.88 164 ARG A O 1
ATOM 1383 N N . LEU A 1 165 ? -9.734 0.901 -11.270 1.00 92.31 165 LEU A N 1
ATOM 1384 C CA . LEU A 1 165 ? -9.956 2.291 -11.635 1.00 92.31 165 LEU A CA 1
ATOM 1385 C C . LEU A 1 165 ? -11.439 2.600 -11.446 1.00 92.31 165 LEU A C 1
ATOM 1387 O O . LEU A 1 165 ? -12.266 1.939 -12.069 1.00 92.31 165 LEU A O 1
ATOM 1391 N N . VAL A 1 166 ? -11.766 3.589 -10.615 1.00 91.56 166 VAL A N 1
ATOM 1392 C CA . VAL A 1 166 ? -13.158 4.038 -10.451 1.00 91.56 166 VAL A CA 1
ATOM 1393 C C . VAL A 1 166 ? -13.563 4.751 -11.742 1.00 91.56 166 VAL A C 1
ATOM 1395 O O . VAL A 1 166 ? -12.791 5.595 -12.185 1.00 91.56 166 VAL A O 1
ATOM 1398 N N . PRO A 1 167 ? -14.670 4.417 -12.424 1.00 91.19 167 PRO A N 1
ATOM 1399 C CA . PRO A 1 167 ? -15.142 5.141 -13.611 1.00 91.19 167 PRO A CA 1
ATOM 1400 C C . PRO A 1 167 ? -15.599 6.570 -13.293 1.00 91.19 167 PRO A C 1
ATOM 1402 O O . PRO A 1 167 ? -16.157 6.805 -12.232 1.00 91.19 167 PRO A O 1
ATOM 1405 N N . LYS A 1 168 ? -15.419 7.523 -14.222 1.00 89.06 168 LYS A N 1
ATOM 1406 C CA . LYS A 1 168 ? -15.682 8.957 -13.966 1.00 89.06 168 LYS A CA 1
ATOM 1407 C C . LYS A 1 168 ? -17.110 9.250 -13.508 1.00 89.06 168 LYS A C 1
ATOM 1409 O O . LYS A 1 168 ? -17.304 10.082 -12.637 1.00 89.06 168 LYS A O 1
ATOM 1414 N N . HIS A 1 169 ? -18.093 8.579 -14.098 1.00 87.44 169 HIS A N 1
ATOM 1415 C CA . HIS A 1 169 ? -19.504 8.771 -13.761 1.00 87.44 169 HIS A CA 1
ATOM 1416 C C . HIS A 1 169 ? -19.883 8.171 -12.399 1.00 87.44 169 HIS A C 1
ATOM 1418 O O . HIS A 1 169 ? -20.900 8.546 -11.835 1.00 87.44 169 HIS A O 1
ATOM 1424 N N . GLU A 1 170 ? -19.068 7.261 -11.864 1.00 86.94 170 GLU A N 1
ATOM 1425 C CA . GLU A 1 170 ? -19.253 6.650 -10.543 1.00 86.94 170 GLU A CA 1
ATOM 1426 C C . GLU A 1 170 ? -18.440 7.361 -9.450 1.00 86.94 170 GLU A C 1
ATOM 1428 O O . GLU A 1 170 ? -18.642 7.079 -8.274 1.00 86.94 170 GLU A O 1
ATOM 1433 N N . GLU A 1 171 ? -17.542 8.293 -9.800 1.00 86.56 171 GLU A N 1
ATOM 1434 C CA . GLU A 1 171 ? -16.661 8.969 -8.834 1.00 86.56 171 GLU A CA 1
ATOM 1435 C C . GLU A 1 171 ? -17.460 9.749 -7.775 1.00 86.56 171 GLU A C 1
ATOM 1437 O O . GLU A 1 171 ? -17.114 9.693 -6.595 1.00 86.56 171 GLU A O 1
ATOM 1442 N N . GLU A 1 172 ? -18.550 10.420 -8.159 1.00 84.94 172 GLU A N 1
ATOM 1443 C CA . GLU A 1 172 ? -19.402 11.172 -7.225 1.00 84.94 172 GLU A CA 1
ATOM 1444 C C . GLU A 1 172 ? -20.159 10.245 -6.268 1.00 84.94 172 GLU A C 1
ATOM 1446 O O . GLU A 1 172 ? -20.122 10.446 -5.055 1.00 84.94 172 GLU A O 1
ATOM 1451 N N . ALA A 1 173 ? -20.777 9.186 -6.801 1.00 85.62 173 ALA A N 1
ATOM 1452 C CA . ALA A 1 173 ? -21.500 8.197 -6.004 1.00 85.62 173 ALA A CA 1
ATOM 1453 C C . ALA A 1 173 ? -20.566 7.427 -5.060 1.00 85.62 173 ALA A C 1
ATOM 1455 O O . ALA A 1 173 ? -20.928 7.150 -3.923 1.00 85.62 173 ALA A O 1
ATOM 1456 N N . PHE A 1 174 ? -19.347 7.120 -5.510 1.00 84.31 174 PHE A N 1
ATOM 1457 C CA . PHE A 1 174 ? -18.338 6.447 -4.697 1.00 84.31 174 PHE A CA 1
ATOM 1458 C C . PHE A 1 174 ? -17.770 7.359 -3.604 1.00 84.31 174 PHE A C 1
ATOM 1460 O O . PHE A 1 174 ? -17.405 6.886 -2.536 1.00 84.31 174 PHE A O 1
ATOM 1467 N N . THR A 1 175 ? -17.690 8.668 -3.849 1.00 86.62 175 THR A N 1
ATOM 1468 C CA . THR A 1 175 ? -17.191 9.641 -2.863 1.00 86.62 175 THR A CA 1
ATOM 1469 C C . THR A 1 175 ? -18.264 10.040 -1.846 1.00 86.62 175 THR A C 1
ATOM 1471 O O . THR A 1 175 ? -17.934 10.547 -0.773 1.00 86.62 175 THR A O 1
ATOM 1474 N N . ALA A 1 176 ? -19.543 9.811 -2.155 1.00 84.81 176 ALA A N 1
ATOM 1475 C CA . ALA A 1 176 ? -20.650 10.112 -1.261 1.00 84.81 176 ALA A CA 1
ATOM 1476 C C . ALA A 1 176 ? -20.559 9.264 0.019 1.00 84.81 176 ALA A C 1
ATOM 1478 O O . ALA A 1 176 ? -20.872 8.077 0.035 1.00 84.81 176 ALA A O 1
ATOM 1479 N N . PHE A 1 177 ? -20.130 9.896 1.109 1.00 82.19 177 PHE A N 1
ATOM 1480 C CA . PHE A 1 177 ? -20.014 9.272 2.419 1.00 82.19 177 PHE A CA 1
ATOM 1481 C C . PHE A 1 177 ? -20.525 10.216 3.496 1.00 82.19 177 PHE A C 1
ATOM 1483 O O . PHE A 1 177 ? -20.079 11.358 3.612 1.00 82.19 177 PHE A O 1
ATOM 1490 N N . THR A 1 178 ? -21.456 9.721 4.304 1.00 78.94 178 THR A N 1
ATOM 1491 C CA . THR A 1 178 ? -21.907 10.398 5.516 1.00 78.94 178 THR A CA 1
ATOM 1492 C C . THR A 1 178 ? -21.059 9.906 6.684 1.00 78.94 178 THR A C 1
ATOM 1494 O O . THR A 1 178 ? -21.164 8.726 7.027 1.00 78.94 178 THR A O 1
ATOM 1497 N N . PRO A 1 179 ? -20.219 10.761 7.294 1.00 78.00 179 PRO A N 1
ATOM 1498 C CA . PRO A 1 179 ? -19.384 10.340 8.406 1.00 78.00 179 PRO A CA 1
ATOM 1499 C C . PRO A 1 179 ? -20.263 9.922 9.578 1.00 78.00 179 PRO A C 1
ATOM 1501 O O . PRO A 1 179 ? -21.028 10.723 10.117 1.00 78.00 179 PRO A O 1
ATOM 1504 N N . THR A 1 180 ? -20.150 8.657 9.972 1.00 75.06 180 THR A N 1
ATOM 1505 C CA . THR A 1 180 ? -20.784 8.161 11.189 1.00 75.06 180 THR A CA 1
ATOM 1506 C C . THR A 1 180 ? -20.158 8.896 12.375 1.00 75.06 180 THR A C 1
ATOM 1508 O O . THR A 1 180 ? -18.926 8.910 12.478 1.00 75.06 180 THR A O 1
ATOM 1511 N N . PRO A 1 181 ? -20.950 9.529 13.259 1.00 72.25 181 PRO A N 1
ATOM 1512 C CA . PRO A 1 181 ? -20.404 10.170 14.445 1.00 72.25 181 PRO A CA 1
ATOM 1513 C C . PRO A 1 181 ? -19.652 9.121 15.267 1.00 72.25 181 PRO A C 1
ATOM 1515 O O . PRO A 1 181 ? -20.186 8.069 15.615 1.00 72.25 181 PRO A O 1
ATOM 1518 N N . GLU A 1 182 ? -18.371 9.375 15.513 1.00 64.81 182 GLU A N 1
ATOM 1519 C CA . GLU A 1 182 ? -17.547 8.464 16.291 1.00 64.81 182 GLU A CA 1
ATOM 1520 C C . GLU A 1 182 ? -17.896 8.620 17.772 1.00 64.81 182 GLU A C 1
ATOM 1522 O O . GLU A 1 182 ? -17.578 9.648 18.358 1.00 64.81 182 GLU A O 1
ATOM 1527 N N . ASP A 1 183 ? -18.508 7.609 18.399 1.00 61.53 183 ASP A N 1
ATOM 1528 C CA . ASP A 1 183 ? -18.736 7.627 19.851 1.00 61.53 183 ASP A CA 1
ATOM 1529 C C . ASP A 1 183 ? -17.392 7.693 20.595 1.00 61.53 183 ASP A C 1
ATOM 1531 O O . ASP A 1 183 ? -16.563 6.769 20.538 1.00 61.53 183 ASP A O 1
ATOM 1535 N N . THR A 1 184 ? -17.159 8.833 21.246 1.00 59.09 184 THR A N 1
ATOM 1536 C CA . THR A 1 184 ? -15.824 9.342 21.581 1.00 59.09 184 THR A CA 1
ATOM 1537 C C . THR A 1 184 ? -15.246 8.848 22.899 1.00 59.09 184 THR A C 1
ATOM 1539 O O . THR A 1 184 ? -14.053 9.032 23.116 1.00 59.09 184 THR A O 1
ATOM 1542 N N . LEU A 1 185 ? -16.005 8.193 23.777 1.00 58.47 185 LEU A N 1
ATOM 1543 C CA . LEU A 1 185 ? -15.508 7.865 25.117 1.00 58.47 185 LEU A CA 1
ATOM 1544 C C . LEU A 1 185 ? -15.878 6.436 25.506 1.00 58.47 185 LEU A C 1
ATOM 1546 O O . LEU A 1 185 ? -17.046 6.108 25.698 1.00 58.47 185 LEU A O 1
ATOM 1550 N N . ARG A 1 186 ? -14.864 5.572 25.627 1.00 67.62 186 ARG A N 1
ATOM 1551 C CA . ARG A 1 186 ? -15.011 4.235 26.211 1.00 67.62 186 ARG A CA 1
ATOM 1552 C C . ARG A 1 186 ? -14.176 4.161 27.478 1.00 67.62 186 ARG A C 1
ATOM 1554 O O . ARG A 1 186 ? -13.008 3.787 27.442 1.00 67.62 186 ARG A O 1
ATOM 1561 N N . SER A 1 187 ? -14.785 4.520 28.599 1.00 81.56 187 SER A N 1
ATOM 1562 C CA . SER A 1 187 ? -14.248 4.161 29.908 1.00 81.56 187 SER A CA 1
ATOM 1563 C C . SER A 1 187 ? -14.485 2.667 30.122 1.00 81.56 187 SER A C 1
ATOM 1565 O O . SER A 1 187 ? -15.616 2.196 30.008 1.00 81.56 187 SER A O 1
ATOM 1567 N N . VAL A 1 188 ? -13.422 1.910 30.386 1.00 87.06 188 VAL A N 1
ATOM 1568 C CA . VAL A 1 188 ? -13.479 0.448 30.556 1.00 87.06 188 VAL A CA 1
ATOM 1569 C C . VAL A 1 188 ? -13.069 0.104 31.988 1.00 87.06 188 VAL A C 1
ATOM 1571 O O . VAL A 1 188 ? -12.161 0.741 32.519 1.00 87.06 188 VAL A O 1
ATOM 1574 N N . PRO A 1 189 ? -13.701 -0.876 32.654 1.00 89.38 189 PRO A N 1
ATOM 1575 C CA . PRO A 1 189 ? -13.265 -1.299 33.981 1.00 89.38 189 PRO A CA 1
ATOM 1576 C C . PRO A 1 189 ? -11.828 -1.836 33.957 1.00 89.38 189 PRO A C 1
ATOM 1578 O O . PRO A 1 189 ? -11.411 -2.506 33.008 1.00 89.38 189 PRO A O 1
ATOM 1581 N N . TYR A 1 190 ? -11.071 -1.579 35.027 1.00 89.75 190 TYR A N 1
ATOM 1582 C CA . TYR A 1 190 ? -9.761 -2.210 35.200 1.00 89.75 190 TYR A CA 1
ATOM 1583 C C . TYR A 1 190 ? -9.897 -3.738 35.309 1.00 89.75 190 TYR A C 1
ATOM 1585 O O . TYR A 1 190 ? -10.884 -4.237 35.861 1.00 89.75 190 TYR A O 1
ATOM 1593 N N . PRO A 1 191 ? -8.892 -4.503 34.842 1.00 94.12 191 PRO A N 1
ATOM 1594 C CA . PRO A 1 191 ? -8.881 -5.947 35.018 1.00 94.12 191 PRO A CA 1
ATOM 1595 C C . PRO A 1 191 ? -8.905 -6.317 36.514 1.00 94.12 191 PRO A C 1
ATOM 1597 O O . PRO A 1 191 ? -8.419 -5.541 37.346 1.00 94.12 191 PRO A O 1
ATOM 1600 N N . PRO A 1 192 ? -9.419 -7.510 36.874 1.00 93.69 192 PRO A N 1
ATOM 1601 C CA . PRO A 1 192 ? -9.808 -7.842 38.249 1.00 93.69 192 PRO A CA 1
ATOM 1602 C C . PRO A 1 192 ? -8.722 -7.602 39.304 1.00 93.69 192 PRO A C 1
ATOM 1604 O O . PRO A 1 192 ? -9.008 -7.075 40.377 1.00 93.69 192 PRO A O 1
ATOM 1607 N N . LEU A 1 193 ? -7.469 -7.938 38.981 1.00 94.44 193 LEU A N 1
ATOM 1608 C CA . LEU A 1 193 ? -6.336 -7.764 39.890 1.00 94.44 193 LEU A CA 1
ATOM 1609 C C . LEU A 1 193 ? -6.022 -6.284 40.148 1.00 94.44 193 LEU A C 1
ATOM 1611 O O . LEU A 1 193 ? -5.912 -5.873 41.299 1.00 94.44 193 LEU A O 1
ATOM 1615 N N . LEU A 1 194 ? -5.921 -5.476 39.088 1.00 92.25 194 LEU A N 1
ATOM 1616 C CA . LEU A 1 194 ? -5.627 -4.046 39.215 1.00 92.25 194 LEU A CA 1
ATOM 1617 C C . LEU A 1 194 ? -6.763 -3.309 39.926 1.00 92.25 194 LEU A C 1
ATOM 1619 O O . LEU A 1 194 ? -6.502 -2.476 40.787 1.00 92.25 194 LEU A O 1
ATOM 1623 N N . ARG A 1 195 ? -8.020 -3.667 39.636 1.00 92.81 195 ARG A N 1
ATOM 1624 C CA . ARG A 1 195 ? -9.190 -3.141 40.351 1.00 92.81 195 ARG A CA 1
ATOM 1625 C C . ARG A 1 195 ? -9.083 -3.392 41.858 1.00 92.81 195 ARG A C 1
ATOM 1627 O O . ARG A 1 195 ? -9.268 -2.464 42.638 1.00 92.81 195 ARG A O 1
ATOM 1634 N N . ALA A 1 196 ? -8.769 -4.624 42.265 1.00 91.69 196 ALA A N 1
ATOM 1635 C CA . ALA A 1 196 ? -8.635 -4.980 43.677 1.00 91.69 196 ALA A CA 1
ATOM 1636 C C . ALA A 1 196 ? -7.478 -4.233 44.363 1.00 91.69 196 ALA A C 1
ATOM 1638 O O . ALA A 1 196 ? -7.646 -3.752 45.481 1.00 91.69 196 ALA A O 1
ATOM 1639 N N . MET A 1 197 ? -6.337 -4.083 43.681 1.00 92.50 197 MET A N 1
ATOM 1640 C CA . MET A 1 197 ? -5.190 -3.330 44.201 1.00 92.50 197 MET A CA 1
ATOM 1641 C C . MET A 1 197 ? -5.534 -1.857 44.445 1.00 92.50 197 MET A C 1
ATOM 1643 O O . MET A 1 197 ? -5.273 -1.349 45.531 1.00 92.50 197 MET A O 1
ATOM 1647 N N . ILE A 1 198 ? -6.181 -1.200 43.477 1.00 91.50 198 ILE A N 1
ATOM 1648 C CA . ILE A 1 198 ? -6.579 0.211 43.589 1.00 91.50 198 ILE A CA 1
ATOM 1649 C C . ILE A 1 198 ? -7.548 0.415 44.763 1.00 91.50 198 ILE A C 1
ATOM 1651 O O . ILE A 1 198 ? -7.407 1.366 45.530 1.00 91.50 198 ILE A O 1
ATOM 1655 N N . LEU A 1 199 ? -8.521 -0.486 44.936 1.00 90.12 199 LEU A N 1
ATOM 1656 C CA . LEU A 1 199 ? -9.479 -0.409 46.043 1.00 90.12 199 LEU A CA 1
ATOM 1657 C C . LEU A 1 199 ? -8.807 -0.618 47.409 1.00 90.12 199 LEU A C 1
ATOM 1659 O O . LEU A 1 199 ? -9.100 0.122 48.347 1.00 90.12 199 LEU A O 1
ATOM 1663 N N . ALA A 1 200 ? -7.885 -1.579 47.521 1.00 90.44 200 ALA A N 1
ATOM 1664 C CA . ALA A 1 200 ? -7.138 -1.820 48.756 1.00 90.44 200 ALA A CA 1
ATOM 1665 C C . ALA A 1 200 ? -6.249 -0.622 49.142 1.00 90.44 200 ALA A C 1
ATOM 1667 O O . ALA A 1 200 ? -6.124 -0.286 50.319 1.00 90.44 200 ALA A O 1
ATOM 1668 N N . GLU A 1 201 ? -5.656 0.052 48.156 1.00 90.88 201 GLU A N 1
ATOM 1669 C CA . GLU A 1 201 ? -4.796 1.217 48.374 1.00 90.88 201 GLU A CA 1
ATOM 1670 C C . GLU A 1 201 ? -5.595 2.453 48.820 1.00 90.88 201 GLU A C 1
ATOM 1672 O O . GLU A 1 201 ? -5.185 3.141 49.753 1.00 90.88 201 GLU A O 1
ATOM 1677 N N . ARG A 1 202 ? -6.792 2.674 48.257 1.00 88.75 202 ARG A N 1
ATOM 1678 C CA . ARG A 1 202 ? -7.730 3.715 48.723 1.00 88.75 202 ARG A CA 1
ATOM 1679 C C . ARG A 1 202 ? -8.152 3.503 50.176 1.00 88.75 202 ARG A C 1
ATOM 1681 O O . ARG A 1 202 ? -8.086 4.433 50.975 1.00 88.75 202 ARG A O 1
ATOM 1688 N N . GLN A 1 203 ? -8.500 2.266 50.535 1.00 87.19 203 GLN A N 1
ATOM 1689 C CA . GLN A 1 203 ? -8.857 1.913 51.913 1.00 87.19 203 GLN A CA 1
ATOM 1690 C C . GLN A 1 203 ? -7.700 2.165 52.884 1.00 87.19 203 GLN A C 1
ATOM 1692 O O . GLN A 1 203 ? -7.910 2.696 53.971 1.00 87.19 203 GLN A O 1
ATOM 1697 N N . LYS A 1 204 ? -6.469 1.830 52.479 1.00 91.00 204 LYS A N 1
ATOM 1698 C CA . LYS A 1 204 ? -5.261 2.088 53.272 1.00 91.00 204 LYS A CA 1
ATOM 1699 C C . LYS A 1 204 ? -5.000 3.586 53.477 1.00 91.00 204 LYS A C 1
ATOM 1701 O O . LYS A 1 204 ? -4.529 3.969 54.544 1.00 91.00 204 LYS A O 1
ATOM 1706 N N . ASN A 1 205 ? -5.307 4.414 52.481 1.00 88.88 205 ASN A N 1
ATOM 1707 C CA . ASN A 1 205 ? -5.124 5.867 52.538 1.00 88.88 205 ASN A CA 1
ATOM 1708 C C . ASN A 1 205 ? -6.273 6.602 53.257 1.00 88.88 205 ASN A C 1
ATOM 1710 O O . ASN A 1 205 ? -6.178 7.808 53.468 1.00 88.88 205 ASN A O 1
ATOM 1714 N N . GLY A 1 206 ? -7.325 5.886 53.675 1.00 84.56 206 GLY A N 1
ATOM 1715 C CA . GLY A 1 206 ? -8.477 6.456 54.378 1.00 84.56 206 GLY A CA 1
ATOM 1716 C C . GLY A 1 206 ? -9.539 7.077 53.465 1.00 84.56 206 GLY A C 1
ATOM 1717 O O . GLY A 1 206 ? -10.463 7.714 53.968 1.00 84.56 206 GLY A O 1
ATOM 1718 N N . ASP A 1 207 ? -9.447 6.877 52.147 1.00 76.12 207 ASP A N 1
ATOM 1719 C CA . ASP A 1 207 ? -10.445 7.359 51.191 1.00 76.12 207 ASP A CA 1
ATOM 1720 C C . ASP A 1 207 ? -11.687 6.453 51.209 1.00 76.12 207 ASP A C 1
ATOM 1722 O O . ASP A 1 207 ? -11.625 5.268 50.876 1.00 76.12 207 ASP A O 1
ATOM 1726 N N . THR A 1 208 ? -12.849 7.018 51.545 1.00 75.56 208 THR A N 1
ATOM 1727 C CA . THR A 1 208 ? -14.154 6.324 51.559 1.00 75.56 208 THR A CA 1
ATOM 1728 C C . THR A 1 208 ? -14.894 6.392 50.218 1.00 75.56 208 THR A C 1
ATOM 1730 O O . THR A 1 208 ? -16.101 6.145 50.153 1.00 75.56 208 THR A O 1
ATOM 1733 N N . SER A 1 209 ? -14.193 6.722 49.127 1.00 75.19 209 SER A N 1
ATOM 1734 C CA . SER A 1 209 ? -14.800 6.804 47.796 1.00 75.19 209 SER A CA 1
ATOM 1735 C C . SER A 1 209 ? -15.255 5.424 47.305 1.00 75.19 209 SER A C 1
ATOM 1737 O O . SER A 1 209 ? -14.466 4.482 47.211 1.00 75.19 209 SER A O 1
ATOM 1739 N N . THR A 1 210 ? -16.543 5.322 46.968 1.00 77.56 210 THR A N 1
ATOM 1740 C CA . THR A 1 210 ? -17.206 4.131 46.402 1.00 77.56 210 THR A CA 1
ATOM 1741 C C . THR A 1 210 ? -17.166 4.094 44.873 1.00 77.56 210 THR A C 1
ATOM 1743 O O . THR A 1 210 ? -17.743 3.197 44.261 1.00 77.56 210 THR A O 1
ATOM 1746 N N . GLU A 1 211 ? -16.476 5.043 44.240 1.00 82.44 211 GLU A N 1
ATOM 1747 C CA . GLU A 1 211 ? -16.388 5.124 42.785 1.00 82.44 211 GLU A CA 1
ATOM 1748 C C . GLU A 1 211 ? -15.578 3.962 42.208 1.00 82.44 211 GLU A C 1
ATOM 1750 O O . GLU A 1 211 ? -14.435 3.710 42.614 1.00 82.44 211 GLU A O 1
ATOM 1755 N N . GLU A 1 212 ? -16.146 3.272 41.217 1.00 81.81 212 GLU A N 1
ATOM 1756 C CA . GLU A 1 212 ? -15.427 2.212 40.523 1.00 81.81 212 GLU A CA 1
ATOM 1757 C C . GLU A 1 212 ? -14.228 2.793 39.764 1.00 81.81 212 GLU A C 1
ATOM 1759 O O . GLU A 1 212 ? -14.381 3.746 38.996 1.00 81.81 212 GLU A O 1
ATOM 1764 N N . PRO A 1 213 ? -13.017 2.233 39.938 1.00 86.12 213 PRO A N 1
ATOM 1765 C CA . PRO A 1 213 ? -11.887 2.659 39.139 1.00 86.12 213 PRO A CA 1
ATOM 1766 C C . PRO A 1 213 ? -12.156 2.265 37.682 1.00 86.12 213 PRO A C 1
ATOM 1768 O O . PRO A 1 213 ? -12.292 1.082 37.354 1.00 86.12 213 PRO A O 1
ATOM 1771 N N . MET A 1 214 ? -12.224 3.266 36.809 1.00 86.50 214 MET A N 1
ATOM 1772 C CA . MET A 1 214 ? -12.369 3.093 35.368 1.00 86.50 214 MET A CA 1
ATOM 1773 C C . MET A 1 214 ? -11.095 3.543 34.660 1.00 86.50 214 MET A C 1
ATOM 1775 O O . MET A 1 214 ? -10.518 4.577 34.990 1.00 86.50 214 MET A O 1
ATOM 1779 N N . LEU A 1 215 ? -10.662 2.762 33.675 1.00 85.00 215 LEU A N 1
ATOM 1780 C CA . LEU A 1 215 ? -9.578 3.120 32.780 1.00 85.00 215 LEU A CA 1
ATOM 1781 C C . LEU A 1 215 ? -10.150 3.975 31.646 1.00 85.00 215 LEU A C 1
ATOM 1783 O O . LEU A 1 215 ? -10.897 3.479 30.795 1.00 85.00 215 LEU A O 1
ATOM 1787 N N . SER A 1 216 ? -9.784 5.254 31.632 1.00 82.25 216 SER A N 1
ATOM 1788 C CA . SER A 1 216 ? -10.065 6.151 30.514 1.00 82.25 216 SER A CA 1
ATOM 1789 C C . SER A 1 216 ? -9.212 5.738 29.322 1.00 82.25 216 SER A C 1
ATOM 1791 O O . SER A 1 216 ? -8.024 6.050 29.252 1.00 82.25 216 SER A O 1
ATOM 1793 N N . LEU A 1 217 ? -9.813 5.013 28.380 1.00 74.19 217 LEU A N 1
ATOM 1794 C CA . LEU A 1 217 ? -9.196 4.789 27.083 1.00 74.19 217 LEU A CA 1
ATOM 1795 C C . LEU A 1 217 ? -9.440 6.038 26.237 1.00 74.19 217 LEU A C 1
ATOM 1797 O O . LEU A 1 217 ? -10.363 6.080 25.421 1.00 74.19 217 LEU A O 1
ATOM 1801 N N . GLU A 1 218 ? -8.613 7.067 26.433 1.00 67.56 218 GLU A N 1
ATOM 1802 C CA . GLU A 1 218 ? -8.396 8.034 25.359 1.00 67.56 218 GLU A CA 1
ATOM 1803 C C . GLU A 1 218 ? -7.991 7.212 24.133 1.00 67.56 218 GLU A C 1
ATOM 1805 O O . GLU A 1 218 ? -7.040 6.426 24.198 1.00 67.56 218 GLU A O 1
ATOM 1810 N N . ARG A 1 219 ? -8.778 7.284 23.049 1.00 61.56 219 ARG A N 1
ATOM 1811 C CA . ARG A 1 219 ? -8.489 6.508 21.841 1.00 61.56 219 ARG A CA 1
ATOM 1812 C C . ARG A 1 219 ? -7.104 6.925 21.356 1.00 61.56 219 ARG A C 1
ATOM 1814 O O . ARG A 1 219 ? -6.965 7.940 20.684 1.00 61.56 219 ARG A O 1
ATOM 1821 N N . VAL A 1 220 ? -6.091 6.100 21.611 1.00 60.41 220 VAL A N 1
ATOM 1822 C CA . VAL A 1 220 ? -4.979 6.002 20.672 1.00 60.41 220 VAL A CA 1
ATOM 1823 C C . VAL A 1 220 ? -5.651 5.612 19.356 1.00 60.41 220 VAL A C 1
ATOM 1825 O O . VAL A 1 220 ? -6.368 4.607 19.346 1.00 60.41 220 VAL A O 1
ATOM 1828 N N . PRO A 1 221 ? -5.546 6.407 18.280 1.00 63.44 221 PRO A N 1
ATOM 1829 C CA . PRO A 1 221 ? -6.104 6.014 16.999 1.00 63.44 221 PRO A CA 1
ATOM 1830 C C . PRO A 1 221 ? -5.367 4.750 16.551 1.00 63.44 221 PRO A C 1
ATOM 1832 O O . PRO A 1 221 ? -4.253 4.808 16.040 1.00 63.44 221 PRO A O 1
ATOM 1835 N N . ILE A 1 222 ? -5.961 3.587 16.825 1.00 68.06 222 ILE A N 1
ATOM 1836 C CA . ILE A 1 222 ? -5.457 2.308 16.342 1.00 68.06 222 ILE A CA 1
ATOM 1837 C C . ILE A 1 222 ? -5.876 2.245 14.882 1.00 68.06 222 ILE A C 1
ATOM 1839 O O . ILE A 1 222 ? -7.023 1.933 14.558 1.00 68.06 222 ILE A O 1
ATOM 1843 N N . GLU A 1 223 ? -4.950 2.617 14.007 1.00 76.62 223 GLU A N 1
ATOM 1844 C CA . GLU A 1 223 ? -5.126 2.446 12.573 1.00 76.62 223 GLU A CA 1
ATOM 1845 C C . GLU A 1 223 ? -5.338 0.950 12.267 1.00 76.62 223 GLU A C 1
ATOM 1847 O O . GLU A 1 223 ? -4.657 0.097 12.850 1.00 76.62 223 GLU A O 1
ATOM 1852 N N . PRO A 1 224 ? -6.295 0.597 11.387 1.00 83.06 224 PRO A N 1
ATOM 1853 C CA . PRO A 1 224 ? -6.473 -0.780 10.947 1.00 83.06 224 PRO A CA 1
ATOM 1854 C C . PRO A 1 224 ? -5.176 -1.375 10.387 1.00 83.06 224 PRO A C 1
ATOM 1856 O O . PRO A 1 224 ? -4.358 -0.672 9.799 1.00 83.06 224 PRO A O 1
ATOM 1859 N N . TRP A 1 225 ? -5.005 -2.693 10.518 1.00 80.56 225 TRP A N 1
ATOM 1860 C CA . TRP A 1 225 ? -3.799 -3.399 10.058 1.00 80.56 225 TRP A CA 1
ATOM 1861 C C . TRP A 1 225 ? -3.545 -3.274 8.544 1.00 80.56 225 TRP A C 1
ATOM 1863 O O . TRP A 1 225 ? -2.434 -3.528 8.084 1.00 80.56 225 TRP A O 1
ATOM 1873 N N . ASP A 1 226 ? -4.570 -2.917 7.769 1.00 82.69 226 ASP A N 1
ATOM 1874 C CA . ASP A 1 226 ? -4.535 -2.737 6.320 1.00 82.69 226 ASP A CA 1
ATOM 1875 C C . ASP A 1 226 ? -4.452 -1.261 5.885 1.00 82.69 226 ASP A C 1
ATOM 1877 O O . ASP A 1 226 ? -4.545 -0.956 4.688 1.00 82.69 226 ASP A O 1
ATOM 1881 N N . TYR A 1 227 ? -4.248 -0.350 6.843 1.00 81.62 227 TYR A N 1
ATOM 1882 C CA . TYR A 1 227 ? -3.993 1.056 6.571 1.00 81.62 227 TYR A CA 1
ATOM 1883 C C . TYR A 1 227 ? -2.656 1.235 5.820 1.00 81.62 227 TYR A C 1
ATOM 1885 O O . TYR A 1 227 ? -1.656 0.600 6.168 1.00 81.62 227 TYR A O 1
ATOM 1893 N N . PRO A 1 228 ? -2.601 2.077 4.769 1.00 80.75 228 PRO A N 1
ATOM 1894 C CA . PRO A 1 228 ? -1.378 2.300 4.004 1.00 80.75 228 PRO A CA 1
ATOM 1895 C C . PRO A 1 228 ? -0.231 2.867 4.832 1.00 80.75 228 PRO A C 1
ATOM 1897 O O . PRO A 1 228 ? -0.281 4.003 5.312 1.00 80.75 228 PRO A O 1
ATOM 1900 N N . GLU A 1 229 ? 0.865 2.116 4.894 1.00 80.31 229 GLU A N 1
ATOM 1901 C CA . GLU A 1 229 ? 2.106 2.611 5.475 1.00 80.31 229 GLU A CA 1
ATOM 1902 C C . GLU A 1 229 ? 2.753 3.669 4.553 1.00 80.31 229 GLU A C 1
ATOM 1904 O O . GLU A 1 229 ? 2.308 3.954 3.434 1.00 80.31 229 GLU A O 1
ATOM 1909 N N . LYS A 1 230 ? 3.815 4.319 5.036 1.00 79.69 230 LYS A N 1
ATOM 1910 C CA . LYS A 1 230 ? 4.585 5.272 4.227 1.00 79.69 230 LYS A CA 1
ATOM 1911 C C . LYS A 1 230 ? 5.634 4.523 3.403 1.00 79.69 230 LYS A C 1
ATOM 1913 O O . LYS A 1 230 ? 6.699 4.176 3.921 1.00 79.69 230 LYS A O 1
ATOM 1918 N N . GLN A 1 231 ? 5.389 4.371 2.098 1.00 76.44 231 GLN A N 1
ATOM 1919 C CA . GLN A 1 231 ? 6.317 3.697 1.176 1.00 76.44 231 GLN A CA 1
ATOM 1920 C C . GLN A 1 231 ? 7.718 4.331 1.165 1.00 76.44 231 GLN A C 1
ATOM 1922 O O . GLN A 1 231 ? 8.714 3.637 0.964 1.00 76.44 231 GLN A O 1
ATOM 1927 N N . GLU A 1 232 ? 7.818 5.638 1.413 1.00 71.88 232 GLU A N 1
ATOM 1928 C CA . GLU A 1 232 ? 9.084 6.383 1.433 1.00 71.88 232 GLU A CA 1
ATOM 1929 C C . GLU A 1 232 ? 10.059 5.877 2.508 1.00 71.88 232 GLU A C 1
ATOM 1931 O O . GLU A 1 232 ? 11.277 5.912 2.315 1.00 71.88 232 GLU A O 1
ATOM 1936 N N . ALA A 1 233 ? 9.529 5.346 3.614 1.00 67.81 233 ALA A N 1
ATOM 1937 C CA . ALA A 1 233 ? 10.318 4.763 4.694 1.00 67.81 233 ALA A CA 1
ATOM 1938 C C . ALA A 1 233 ? 10.716 3.299 4.419 1.00 67.81 233 ALA A C 1
ATOM 1940 O O . ALA A 1 233 ? 11.625 2.766 5.067 1.00 67.81 233 ALA A O 1
ATOM 1941 N N . LYS A 1 234 ? 10.079 2.628 3.446 1.00 72.75 234 LYS A N 1
ATOM 1942 C CA . LYS A 1 234 ? 10.330 1.213 3.152 1.00 72.75 234 LYS A CA 1
ATOM 1943 C C . LYS A 1 234 ? 11.642 1.017 2.397 1.00 72.75 234 LYS A C 1
ATOM 1945 O O . LYS A 1 234 ? 11.900 1.570 1.323 1.00 72.75 234 LYS A O 1
ATOM 1950 N N . LYS A 1 235 ? 12.487 0.137 2.941 1.00 67.50 235 LYS A N 1
ATOM 1951 C CA . LYS A 1 235 ? 13.712 -0.315 2.269 1.00 67.50 235 LYS A CA 1
ATOM 1952 C C . LYS A 1 235 ? 13.337 -1.114 1.024 1.00 67.50 235 LYS A C 1
ATOM 1954 O O . LYS A 1 235 ? 12.540 -2.046 1.088 1.00 67.50 235 LYS A O 1
ATOM 1959 N N . ARG A 1 236 ? 13.954 -0.786 -0.114 1.00 67.25 236 ARG A N 1
ATOM 1960 C CA . ARG A 1 236 ? 13.780 -1.581 -1.337 1.00 67.25 236 ARG A CA 1
ATOM 1961 C C . ARG A 1 236 ? 14.472 -2.930 -1.211 1.00 67.25 236 ARG A C 1
ATOM 1963 O O . ARG A 1 236 ? 15.515 -3.032 -0.563 1.00 67.25 236 ARG A O 1
ATOM 1970 N N . ALA A 1 237 ? 13.916 -3.928 -1.892 1.00 65.94 237 ALA A N 1
ATOM 1971 C CA . ALA A 1 237 ? 14.519 -5.245 -1.993 1.00 65.94 237 ALA A CA 1
ATOM 1972 C C . ALA A 1 237 ? 15.953 -5.133 -2.536 1.00 65.94 237 ALA A C 1
ATOM 1974 O O . ALA A 1 237 ? 16.181 -4.624 -3.635 1.00 65.94 237 ALA A O 1
ATOM 1975 N N . LYS A 1 238 ? 16.917 -5.611 -1.747 1.00 63.72 238 LYS A N 1
ATOM 1976 C CA . LYS A 1 238 ? 18.264 -5.921 -2.220 1.00 63.72 238 LYS A CA 1
ATOM 1977 C C . LYS A 1 238 ? 18.196 -7.333 -2.778 1.00 63.72 238 LYS A C 1
ATOM 1979 O O . LYS A 1 238 ? 18.321 -8.291 -2.024 1.00 63.72 238 LYS A O 1
ATOM 1984 N N . GLY A 1 239 ? 17.867 -7.468 -4.052 1.00 55.06 239 GLY A N 1
ATOM 1985 C CA . GLY A 1 239 ? 17.958 -8.766 -4.701 1.00 55.06 239 GLY A CA 1
ATOM 1986 C C . GLY A 1 239 ? 19.294 -8.873 -5.413 1.00 55.06 239 GLY A C 1
ATOM 1987 O O . GLY A 1 239 ? 19.724 -7.938 -6.082 1.00 55.06 239 GLY A O 1
ATOM 1988 N N . THR A 1 2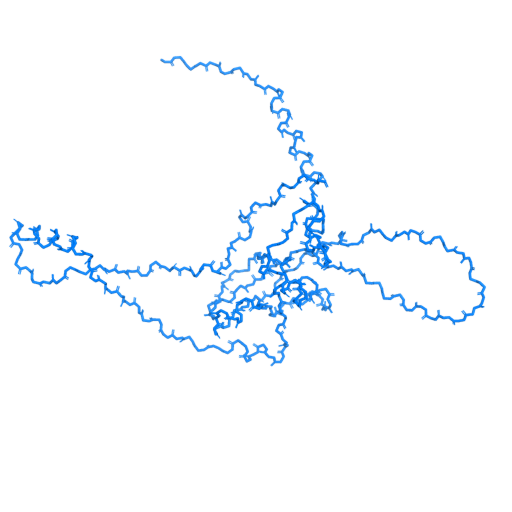40 ? 19.965 -9.995 -5.212 1.00 64.06 240 THR A N 1
ATOM 1989 C CA . THR A 1 240 ? 20.957 -10.492 -6.158 1.00 64.06 240 THR A CA 1
ATOM 1990 C C . THR A 1 240 ? 20.172 -11.361 -7.142 1.00 64.06 240 THR A C 1
ATOM 1992 O O . THR A 1 240 ? 19.354 -12.152 -6.665 1.00 64.06 240 THR A O 1
ATOM 1995 N N . PRO A 1 241 ? 20.333 -11.191 -8.466 1.00 70.12 241 PRO A N 1
ATOM 1996 C CA . PRO A 1 241 ? 19.696 -12.091 -9.423 1.00 70.12 241 PRO A CA 1
ATOM 1997 C C . PRO A 1 241 ? 20.167 -13.527 -9.158 1.00 70.12 241 PRO A C 1
ATOM 1999 O O . PRO A 1 241 ? 21.359 -13.729 -8.907 1.00 70.12 241 PRO A O 1
ATOM 2002 N N . VAL A 1 242 ? 19.229 -14.477 -9.162 1.00 68.50 242 VAL A N 1
ATOM 2003 C CA . VAL A 1 242 ? 19.488 -15.924 -9.024 1.00 68.50 242 VAL A CA 1
ATOM 2004 C C . VAL A 1 242 ? 19.511 -16.567 -10.400 1.00 68.50 242 VAL A C 1
ATOM 2006 O O . VAL A 1 242 ? 18.619 -16.217 -11.205 1.00 68.50 242 VAL A O 1
#

=== Feature glossary ===
Reading guide. The protein is described through the following features:

Foldseek 3Di. A 3Di character summarizes, for each residue, the relative orientation of the Cα frame of its nearest spatial neighbor. Because it encodes fold topology rather than chemistry, 3Di alignments detect remote structural similarity that sequence alignment misses.

Contact-map, Ramachandran, and PAE plots. Plot images: a contact map (which residues are close in 3D, as an N×N binary image), a Ramachandran scatter (backbone torsion angles, revealing secondary-structure composition at a glance), and — for AlphaFold structures — a PAE heatmap (pairwise prediction confidence).

Radius of gyration, Cα contacts, bounding box. Radius of gyration (Rg) is the root-mean-square distance of Cα atoms from their centroid — a single number for overall size and compactness. A globular domain of N residues has Rg ≈ 2.2·N^0.38 Å; an extended or disordered chain has a much larger Rg. The Cα contact count is the number of residue pairs whose Cα atoms are within 8 Å and are more than four positions apart in sequence — a standard proxy for tertiary packing density. The bounding box is the smallest axis-aligned box enclosing all Cα atoms.

Secondary structure (8-state, DSSP). Eight-state secondary structure (DSSP): H is the canonical α-helix, G the tighter 3₁₀-helix, I the wider π-helix; E/B are β-structure, T and S are turns and bends, and '-' is everything else. DSSP derives these from the pattern of main-chain N–H···O=C hydrogen bonds, not from the sequence.

B-factor. B-factor (Debye–Waller factor) reflects atomic displacement in the crystal lattice. It is an experimental observable (units Å²), not a prediction; low values mean the atom is pinned down, high values mean it moves or is heterogeneous across the crystal.

pLDDT. pLDDT is the predicted lDDT-Cα score: AlphaFold's confidence that the local environment of each residue (all inter-atomic distances within 15 Å) is correctly placed. It is a per-residue number between 0 and 100, with higher meaning more reliable.

Nearest PDB structures. Nearest PDB neighbors are the top structural matches found by Foldseek when searching this structure against the entire Protein Data Bank. Each hit reports a TM-score (0 to 1; >0.5 almost always implies the same fold) and an E-value. These are *structural* homologs — they may share no detectable sequence similarity.

Solvent-accessible surface area. Accessible surface area quantifies burial. A residue with SASA near zero is packed into the hydrophobic core; one with SASA >100 Å² sits on the surface. Computed here via the Shrake–Rupley numerical algorithm with a 1.4 Å probe.

Rendered structure images. Structure images are PyMOL renders from six orthogonal camera directions. Cartoon representation draws helices as coils and strands as arrows; sticks shows the backbone as bonds; surface shows the solvent-excluded envelope. Rainbow coloring maps sequence position to hue (blue→red, N→C); chain coloring assigns a distinct color per polypeptide.

Backbone torsions (φ/ψ). φ (phi) and ψ (psi) are the two rotatable backbone dihedrals per residue: φ is the C(i-1)–N–Cα–C torsion, ψ is the N–Cα–C–N(i+1) torsion, both in degrees on (−180°, 180°]. α-helical residues cluster near (−60°, −45°); β-strand residues near (−120°, +130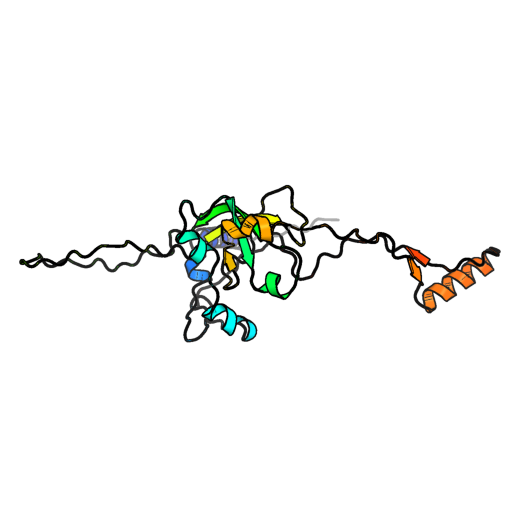°). A Ramachandran plot is simply a scatter of (φ, ψ) for every residue.

Predicted aligned error. Predicted Aligned Error (PAE) is an AlphaFold confidence matrix: entry (i, j) is the expected error in the position of residue j, in ångströms, when the prediction is superimposed on the true structure at residue i. Low PAE within a block of residues means that block is internally rigid and well-predicted; high PAE between two blocks means their relative placement is uncertain even if each block individually is confident.

mmCIF coordinates. Structure coordinates are given as an mmCIF _atom_site loop: one row per atom with element, residue name, chain id, sequence number, and x/y/z position in Å. Only the four main-chain atoms per residue are included here; side chains are omitted to keep the record compact.

InterPro / GO / CATH / organism. Database cross-references. InterPro integrates a dozen domain/family signature databases into unified entries with residue-range hits. GO terms attach function/process/location labels with evidence codes. CATH codes position the fold in a four-level structural taxonomy. Organism is the NCBI-taxonomy species name.

Secondary structure (3-state, P-SEA). SS3 is a coarse helix/strand/coil call (letters a/b/c) made by the P-SEA algorithm from inter-Cα distances and dihedrals. It is less detailed than DSSP but needs only Cα positions.

Sequence. Sequence gives the chain of amino acids in standard one-letter code (A=alanine, C=cysteine, …, Y=tyrosine), read N→C. It is the only feature that is directly encoded by the gene; all structural features are derived from the folded form of this sequence.